Protein AF-A0A949MFS4-F1 (afdb_monomer_lite)

Sequence (283 aa):
NGLVYLVLAAVLIYNYSYWTVQMASSNREAAAIRLLNRAGRDLDATGMSSVARAVDPMPARYYKLADLAGLLYQNHDLKERLADYPAFLGLAERSDFKQLGKDEAFQEAWQGHAPLGELLNSPGAKAILDTPSVAGMVLAMVETNLDDLQTYLKTGKSPKYDSEPILGRWHVNVPASLAVETQSQTNMPLPAFQGLEALWERAYGNTRLVADARGEVFLDNMANIRTAPKRMPTVQMENESGQWTGDGLDYQFTFGGNKTAAGKTDGLRLRFIMAGKTLIFDR

Radius of gyration: 23.84 Å; chains: 1; bounding box: 62×36×80 Å

Secondary structure (DSSP, 8-state):
--HHHHHHHHHHHHHHHHHHHTTS-SS-HHHHHHHHHHHHHHHHHTTTHHHHTTT----THHHHHHHHHHHHHH-TTHHHHHHH-GGGTTGGGSHHHHHHTT-HHHHHHHHTT--HHHHTTSHHHHHHHT-HHHHHHHHHHHHTTHHHHHHHHHHS--TTTTT-TT-EEEEE-HHHHHHHHHTT-TT--HHHHHHHHHHHHHHHTT-EEEE-TTSEEEEEEEEEEE--TTSPPEEEEEEEEEEEEEETTEEEEEEGGGEEEEEEE-SSEEEEEETTEEEEEE-

pLDDT: mean 76.06, std 19.89, range [31.42, 98.06]

Structure (mmCIF, N/CA/C/O backbone):
data_AF-A0A949MFS4-F1
#
_entry.id   AF-A0A949MFS4-F1
#
loop_
_atom_site.group_PDB
_atom_site.id
_atom_site.type_symbol
_atom_site.label_atom_id
_atom_site.label_alt_id
_atom_site.label_comp_id
_atom_site.label_asym_id
_atom_site.label_entity_id
_atom_site.label_seq_id
_atom_site.pdbx_PDB_ins_code
_atom_site.Cartn_x
_atom_site.Cartn_y
_atom_site.Cartn_z
_atom_site.occupancy
_atom_site.B_iso_or_equiv
_atom_site.auth_seq_id
_atom_site.auth_comp_id
_atom_site.auth_asym_id
_atom_site.auth_atom_id
_atom_site.pdbx_PDB_model_num
ATOM 1 N N . ASN A 1 1 ? 1.465 8.914 -2.029 1.00 46.47 1 ASN A N 1
ATOM 2 C CA . ASN A 1 1 ? 2.918 8.600 -2.045 1.00 46.47 1 ASN A CA 1
ATOM 3 C C . ASN A 1 1 ? 3.349 7.960 -3.371 1.00 46.47 1 ASN A C 1
ATOM 5 O O . ASN A 1 1 ? 3.755 6.807 -3.382 1.00 46.47 1 ASN A O 1
ATOM 9 N N . GLY A 1 2 ? 3.295 8.688 -4.494 1.00 39.66 2 GLY A N 1
ATOM 10 C CA . GLY A 1 2 ? 3.583 8.129 -5.832 1.00 39.66 2 GLY A CA 1
ATOM 11 C C . GLY A 1 2 ? 5.068 8.054 -6.234 1.00 39.66 2 GLY A C 1
ATOM 12 O O . GLY A 1 2 ? 5.365 7.855 -7.407 1.00 39.66 2 GLY A O 1
ATOM 13 N N . LEU A 1 3 ? 6.003 8.268 -5.301 1.00 44.53 3 LEU A N 1
ATOM 14 C CA . LEU A 1 3 ? 7.397 8.614 -5.627 1.00 44.53 3 LEU A CA 1
ATOM 15 C C . LEU A 1 3 ? 8.351 7.428 -5.759 1.00 44.53 3 LEU A C 1
ATOM 17 O O . LEU A 1 3 ? 9.183 7.374 -6.662 1.00 44.53 3 LEU A O 1
ATOM 21 N N . VAL A 1 4 ? 8.161 6.457 -4.867 1.00 47.47 4 VAL A N 1
ATOM 22 C CA . VAL A 1 4 ? 8.817 5.141 -4.830 1.00 47.47 4 VAL A CA 1
ATOM 23 C C . VAL A 1 4 ? 8.884 4.521 -6.225 1.00 47.47 4 VAL A C 1
ATOM 25 O O . VAL A 1 4 ? 9.896 3.978 -6.648 1.00 47.47 4 VAL A O 1
ATOM 28 N N . TYR A 1 5 ? 7.797 4.676 -6.963 1.00 48.47 5 TYR A N 1
ATOM 29 C CA . TYR A 1 5 ? 7.505 3.996 -8.209 1.00 48.47 5 TYR A CA 1
ATOM 30 C C . TYR A 1 5 ? 8.175 4.616 -9.433 1.00 48.47 5 TYR A C 1
ATOM 32 O O . TYR A 1 5 ? 8.615 3.890 -10.324 1.00 48.47 5 TYR A O 1
ATOM 40 N N . LEU A 1 6 ? 8.314 5.944 -9.439 1.00 48.41 6 LEU A N 1
ATOM 41 C CA . LEU A 1 6 ? 9.014 6.681 -10.490 1.00 48.41 6 LEU A CA 1
ATOM 42 C C . LEU A 1 6 ? 10.519 6.378 -10.419 1.00 48.41 6 LEU A C 1
ATOM 44 O O . LEU A 1 6 ? 11.126 6.050 -11.438 1.00 48.41 6 LEU A O 1
ATOM 48 N N . VAL A 1 7 ? 11.097 6.388 -9.206 1.00 48.53 7 VAL A N 1
ATOM 49 C CA . VAL A 1 7 ? 12.483 5.944 -8.980 1.00 48.53 7 VAL A CA 1
ATOM 50 C C . VAL A 1 7 ? 12.640 4.495 -9.404 1.00 48.53 7 VAL A C 1
ATOM 52 O O . VAL A 1 7 ? 13.471 4.216 -10.255 1.00 48.53 7 VAL A O 1
ATOM 55 N N . LEU A 1 8 ? 11.843 3.568 -8.873 1.00 48.94 8 LEU A N 1
ATOM 56 C CA . LEU A 1 8 ? 12.072 2.144 -9.112 1.00 48.94 8 LEU A CA 1
ATOM 57 C C . LEU A 1 8 ? 11.964 1.724 -10.582 1.00 48.94 8 LEU A C 1
ATOM 59 O O . LEU A 1 8 ? 12.786 0.929 -11.034 1.00 48.94 8 LEU A O 1
ATOM 63 N N . ALA A 1 9 ? 11.040 2.294 -11.356 1.00 49.09 9 ALA A N 1
ATOM 64 C CA . ALA A 1 9 ? 11.012 2.062 -12.798 1.00 49.09 9 ALA A CA 1
ATOM 65 C C . ALA A 1 9 ? 12.258 2.645 -13.495 1.00 49.09 9 ALA A C 1
ATOM 67 O O . ALA A 1 9 ? 12.951 1.936 -14.226 1.00 49.09 9 ALA A O 1
ATOM 68 N N . ALA A 1 10 ? 12.590 3.914 -13.235 1.00 49.66 10 ALA A N 1
ATOM 69 C CA . ALA A 1 10 ? 13.733 4.576 -13.864 1.00 49.66 10 ALA A CA 1
ATOM 70 C C . ALA A 1 10 ? 15.074 3.905 -13.506 1.00 49.66 10 ALA A C 1
ATOM 72 O O . ALA A 1 10 ? 15.918 3.714 -14.377 1.00 49.66 10 ALA A O 1
ATOM 73 N N . VAL A 1 11 ? 15.252 3.496 -12.247 1.00 49.34 11 VAL A N 1
ATOM 74 C CA . VAL A 1 11 ? 16.458 2.858 -11.694 1.00 49.34 11 VAL A CA 1
ATOM 75 C C . VAL A 1 11 ? 16.789 1.558 -12.410 1.00 49.34 11 VAL A C 1
ATOM 77 O O . VAL A 1 11 ? 17.947 1.320 -12.761 1.00 49.34 11 VAL A O 1
ATOM 80 N N . LEU A 1 12 ? 15.780 0.720 -12.637 1.00 45.91 12 LEU A N 1
ATOM 81 C CA . LEU A 1 12 ? 15.974 -0.591 -13.244 1.00 45.91 12 LEU A CA 1
ATOM 82 C C . LEU A 1 12 ? 16.305 -0.477 -14.729 1.00 45.91 12 LEU A C 1
ATOM 84 O O . LEU A 1 12 ? 17.288 -1.062 -15.182 1.00 45.91 12 LEU A O 1
ATOM 88 N N . ILE A 1 13 ? 15.551 0.330 -15.477 1.00 48.72 13 ILE A N 1
ATOM 89 C CA . ILE A 1 13 ? 15.828 0.534 -16.902 1.00 48.72 13 ILE A CA 1
ATOM 90 C C . ILE A 1 13 ? 17.144 1.296 -17.124 1.00 48.72 13 ILE A C 1
ATOM 92 O O . ILE A 1 13 ? 17.892 0.961 -18.047 1.00 48.72 13 ILE A O 1
ATOM 96 N N . TYR A 1 14 ? 17.507 2.247 -16.259 1.00 46.19 14 TYR A N 1
ATOM 97 C CA . TYR A 1 14 ? 18.791 2.942 -16.368 1.00 46.19 14 TYR A CA 1
ATOM 98 C C . TYR A 1 14 ? 19.977 2.006 -16.102 1.00 46.19 14 TYR A C 1
ATOM 100 O O . TYR A 1 14 ? 20.881 1.943 -16.926 1.00 46.19 14 TYR A O 1
ATOM 108 N N . ASN A 1 15 ? 19.967 1.193 -15.038 1.00 40.78 15 ASN A N 1
ATOM 109 C CA . ASN A 1 15 ? 21.087 0.274 -14.778 1.00 40.78 15 ASN A CA 1
ATOM 110 C C . ASN A 1 15 ? 21.199 -0.861 -15.803 1.00 40.78 15 ASN A C 1
ATOM 112 O O . ASN A 1 15 ? 22.311 -1.245 -16.165 1.00 40.78 15 ASN A O 1
ATOM 116 N N . TYR A 1 16 ? 20.080 -1.379 -16.318 1.00 46.59 16 TYR A N 1
ATOM 117 C CA . TYR A 1 16 ? 20.132 -2.432 -17.337 1.00 46.59 16 TYR A CA 1
ATOM 118 C C . TYR A 1 16 ? 20.470 -1.902 -18.734 1.00 46.59 16 TYR A C 1
ATOM 120 O O . TYR A 1 16 ? 21.182 -2.579 -19.477 1.00 46.59 16 TYR A O 1
ATOM 128 N N . SER A 1 17 ? 20.099 -0.660 -19.070 1.00 41.94 17 SER A N 1
ATOM 129 C CA . SER A 1 17 ? 20.700 0.021 -20.226 1.00 41.94 17 SER A CA 1
ATOM 130 C C . SER A 1 17 ? 22.189 0.316 -19.995 1.00 41.94 17 SER A C 1
ATOM 132 O O . SER A 1 17 ? 22.989 0.094 -20.902 1.00 41.94 17 SER A O 1
ATOM 134 N N . TYR A 1 18 ? 22.609 0.669 -18.775 1.00 37.72 18 TYR A N 1
ATOM 135 C CA . TYR A 1 18 ? 24.025 0.847 -18.437 1.00 37.72 18 TYR A CA 1
ATOM 136 C C . TYR A 1 18 ? 24.838 -0.452 -18.585 1.00 37.72 18 TYR A C 1
ATOM 138 O O . TYR A 1 18 ? 25.966 -0.407 -19.065 1.00 37.72 18 TYR A O 1
ATOM 146 N N . TRP A 1 19 ? 24.260 -1.626 -18.305 1.00 38.31 19 TRP A N 1
ATOM 147 C CA . TRP A 1 19 ? 24.878 -2.922 -18.633 1.00 38.31 19 TRP A CA 1
ATOM 148 C C . TRP A 1 19 ? 25.069 -3.132 -20.142 1.00 38.31 19 TRP A C 1
ATOM 150 O O . TRP A 1 19 ? 26.104 -3.651 -20.554 1.00 38.31 19 TRP A O 1
ATOM 160 N N . THR A 1 20 ? 24.146 -2.661 -20.991 1.00 41.22 20 THR A N 1
ATOM 161 C CA . THR A 1 20 ? 24.383 -2.640 -22.450 1.00 41.22 20 THR A CA 1
ATOM 162 C C . THR A 1 20 ? 25.439 -1.599 -22.861 1.00 41.22 20 THR A C 1
ATOM 164 O O . THR A 1 20 ? 26.165 -1.808 -23.830 1.00 41.22 20 THR A O 1
ATOM 167 N N . VAL A 1 21 ? 25.618 -0.528 -22.076 1.00 38.78 21 VAL A N 1
ATOM 168 C CA . VAL A 1 21 ? 26.675 0.489 -22.254 1.00 38.78 21 VAL A CA 1
ATOM 169 C C . VAL A 1 21 ? 28.039 0.044 -21.696 1.00 38.78 21 VAL A C 1
ATOM 171 O O . VAL A 1 21 ? 29.064 0.566 -22.128 1.00 38.78 21 VAL A O 1
ATOM 174 N N . GLN A 1 22 ? 28.123 -0.997 -20.858 1.00 33.34 22 GLN A N 1
ATOM 175 C CA . GLN A 1 22 ? 29.416 -1.608 -20.496 1.00 33.34 22 GLN A CA 1
ATOM 176 C C . GLN A 1 22 ? 30.097 -2.326 -21.681 1.00 33.34 22 GLN A C 1
ATOM 178 O O . GLN A 1 22 ? 31.301 -2.570 -21.628 1.00 33.34 22 GLN A O 1
ATOM 183 N N . MET A 1 23 ? 29.384 -2.569 -22.791 1.00 36.16 23 MET A N 1
ATOM 184 C CA . MET A 1 23 ? 29.979 -2.930 -24.091 1.00 36.16 23 MET A CA 1
ATOM 185 C C . MET A 1 23 ? 30.322 -1.714 -24.983 1.00 36.16 23 MET A C 1
ATOM 187 O O . MET A 1 23 ? 30.856 -1.889 -26.076 1.00 36.16 23 MET A O 1
ATOM 191 N N . ALA A 1 24 ? 30.034 -0.484 -24.544 1.00 36.88 24 ALA A N 1
ATOM 192 C CA . ALA A 1 24 ? 30.141 0.751 -25.327 1.00 36.88 24 ALA A CA 1
ATOM 193 C C . ALA A 1 24 ? 30.821 1.887 -24.532 1.00 36.88 24 ALA A C 1
ATOM 195 O O . ALA A 1 24 ? 30.244 2.947 -24.286 1.00 36.88 24 ALA A O 1
ATOM 196 N N . SER A 1 25 ? 32.074 1.670 -24.129 1.00 31.42 25 SER A N 1
ATOM 197 C CA . SER A 1 25 ? 32.834 2.627 -23.321 1.00 31.42 25 SER A CA 1
ATOM 198 C C . SER A 1 25 ? 33.090 3.983 -24.018 1.00 31.42 25 SER A C 1
ATOM 200 O O . SER A 1 25 ? 33.562 4.054 -25.152 1.00 31.42 25 SER A O 1
ATOM 202 N N . SER A 1 26 ? 32.882 5.065 -23.251 1.00 41.12 26 SER A N 1
ATOM 203 C CA . SER A 1 26 ? 33.249 6.483 -23.485 1.00 41.12 26 SER A CA 1
ATOM 204 C C . SER A 1 26 ? 32.337 7.397 -24.342 1.00 41.12 26 SER A C 1
ATOM 206 O O . SER A 1 26 ? 32.011 7.122 -25.494 1.00 41.12 26 SER A O 1
ATOM 208 N N . ASN A 1 27 ? 32.010 8.562 -23.753 1.00 43.25 27 ASN A N 1
ATOM 209 C CA . ASN A 1 27 ? 31.678 9.895 -24.309 1.00 43.25 27 ASN A CA 1
ATOM 210 C C . ASN A 1 27 ? 30.746 10.069 -25.535 1.00 43.25 27 ASN A C 1
ATOM 212 O O . ASN A 1 27 ? 30.560 11.199 -25.988 1.00 43.25 27 ASN A O 1
ATOM 216 N N . ARG A 1 28 ? 30.115 9.027 -26.083 1.00 39.44 28 ARG A N 1
ATOM 217 C CA . ARG A 1 28 ? 29.225 9.136 -27.263 1.00 39.44 28 ARG A CA 1
ATOM 218 C C . ARG A 1 28 ? 27.741 9.358 -26.949 1.00 39.44 28 ARG A C 1
ATOM 220 O O . ARG A 1 28 ? 26.949 9.496 -27.879 1.00 39.44 28 ARG A O 1
ATOM 227 N N . GLU A 1 29 ? 27.356 9.417 -25.678 1.00 43.12 29 GLU A N 1
ATOM 228 C CA . GLU A 1 29 ? 25.970 9.256 -25.202 1.00 43.12 29 GLU A CA 1
ATOM 229 C C . GLU A 1 29 ? 24.956 10.199 -25.875 1.00 43.12 29 GLU A C 1
ATOM 231 O O . GLU A 1 29 ? 23.981 9.735 -26.469 1.00 43.12 29 GLU A O 1
ATOM 236 N N . ALA A 1 30 ? 25.213 11.513 -25.893 1.00 40.34 30 ALA A N 1
ATOM 237 C CA . ALA A 1 30 ? 24.294 12.493 -26.486 1.00 40.34 30 ALA A CA 1
ATOM 238 C C . ALA A 1 30 ? 24.097 12.335 -28.010 1.00 40.34 30 ALA A C 1
ATOM 240 O O . ALA A 1 30 ? 23.073 12.764 -28.545 1.00 40.34 30 ALA A O 1
ATOM 241 N N . ALA A 1 31 ? 25.056 11.725 -28.715 1.00 38.09 31 ALA A N 1
ATOM 242 C CA . ALA A 1 31 ? 24.950 11.425 -30.141 1.00 38.09 31 ALA A CA 1
ATOM 243 C C . ALA A 1 31 ? 24.322 10.044 -30.379 1.00 38.09 31 ALA A C 1
ATOM 245 O O . ALA A 1 31 ? 23.396 9.927 -31.178 1.00 38.09 31 ALA A O 1
ATOM 246 N N . ALA A 1 32 ? 24.772 9.018 -29.651 1.00 38.38 32 ALA A N 1
ATOM 247 C CA . ALA A 1 32 ? 24.298 7.642 -29.780 1.00 38.38 32 ALA A CA 1
ATOM 248 C C . ALA A 1 32 ? 22.807 7.507 -29.435 1.00 38.38 32 ALA A C 1
ATOM 250 O O . ALA A 1 32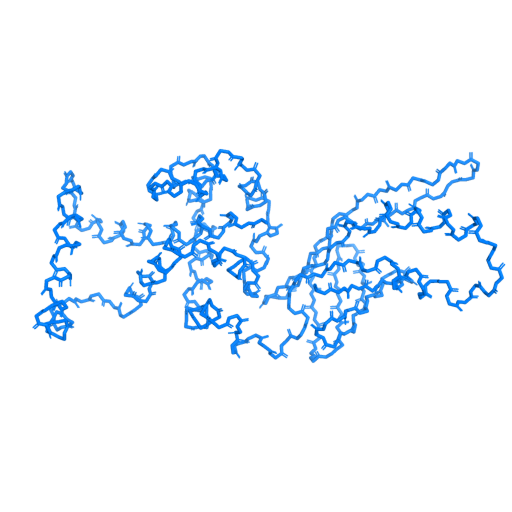 ? 22.062 6.912 -30.208 1.00 38.38 32 ALA A O 1
ATOM 251 N N . ILE A 1 33 ? 22.340 8.135 -28.350 1.00 42.06 33 ILE A N 1
ATOM 252 C CA . ILE A 1 33 ? 20.922 8.104 -27.950 1.00 42.06 33 ILE A CA 1
ATOM 253 C C . ILE A 1 33 ? 20.047 8.824 -28.989 1.00 42.06 33 ILE A C 1
ATOM 255 O O . ILE A 1 33 ? 18.966 8.350 -29.330 1.00 42.06 33 ILE A O 1
ATOM 259 N N . ARG A 1 34 ? 20.521 9.938 -29.567 1.00 40.66 34 ARG A N 1
ATOM 260 C CA . ARG A 1 34 ? 19.816 10.629 -30.665 1.00 40.66 34 ARG A CA 1
ATOM 261 C C . ARG A 1 34 ? 19.816 9.821 -31.965 1.00 40.66 34 ARG A C 1
ATOM 263 O O . ARG A 1 34 ? 18.858 9.935 -32.726 1.00 40.66 34 ARG A O 1
ATOM 270 N N . LEU A 1 35 ? 20.854 9.017 -32.209 1.00 38.06 35 LEU A N 1
ATOM 271 C CA . LEU A 1 35 ? 20.938 8.125 -33.362 1.00 38.06 35 LEU A CA 1
ATOM 272 C C . LEU A 1 35 ? 19.987 6.930 -33.205 1.00 38.06 35 LEU A C 1
ATOM 274 O O . LEU A 1 35 ? 19.196 6.698 -34.112 1.00 38.06 35 LEU A O 1
ATOM 278 N N . LEU A 1 36 ? 19.970 6.252 -32.047 1.00 40.62 36 LEU A N 1
ATOM 279 C CA . LEU A 1 36 ? 18.998 5.193 -31.726 1.00 40.62 36 LEU A CA 1
ATOM 280 C C . LEU A 1 36 ? 17.558 5.710 -31.829 1.00 40.62 36 LEU A C 1
ATOM 282 O O . LEU A 1 36 ? 16.747 5.151 -32.563 1.00 40.62 36 LEU A O 1
ATOM 286 N N . ASN A 1 37 ? 17.257 6.837 -31.176 1.00 39.88 37 ASN A N 1
ATOM 287 C CA . ASN A 1 37 ? 15.916 7.429 -31.173 1.00 39.88 37 ASN A CA 1
ATOM 288 C C . ASN A 1 37 ? 15.496 8.015 -32.534 1.00 39.88 37 ASN A C 1
ATOM 290 O O . ASN A 1 37 ? 14.365 8.490 -32.662 1.00 39.88 37 ASN A O 1
ATOM 294 N N . ARG A 1 38 ? 16.376 8.031 -33.542 1.00 39.56 38 ARG A N 1
ATOM 295 C CA . ARG A 1 38 ? 16.036 8.333 -34.939 1.00 39.56 38 ARG A CA 1
ATOM 296 C C . ARG A 1 38 ? 15.912 7.034 -35.741 1.00 39.56 38 ARG A C 1
ATOM 298 O O . ARG A 1 38 ? 14.830 6.761 -36.242 1.00 39.56 38 ARG A O 1
ATOM 305 N N . ALA A 1 39 ? 16.934 6.178 -35.707 1.00 36.50 39 ALA A N 1
ATOM 306 C CA . ALA A 1 39 ? 16.953 4.876 -36.372 1.00 36.50 39 ALA A CA 1
ATOM 307 C C . ALA A 1 39 ? 15.758 3.977 -36.008 1.00 36.50 39 ALA A C 1
ATOM 309 O O . ALA A 1 39 ? 15.205 3.340 -36.893 1.00 36.50 39 ALA A O 1
ATOM 310 N N . GLY A 1 40 ? 15.311 3.956 -34.746 1.00 34.78 40 GLY A N 1
ATOM 311 C CA . GLY A 1 40 ? 14.121 3.198 -34.337 1.00 34.78 40 GLY A CA 1
ATOM 312 C C . GLY A 1 40 ? 12.824 3.706 -34.981 1.00 34.78 40 GLY A C 1
ATOM 313 O O . GLY A 1 40 ? 12.011 2.909 -35.440 1.00 34.78 40 GLY A O 1
ATOM 314 N N . ARG A 1 41 ? 12.659 5.032 -35.104 1.00 40.16 41 ARG A N 1
ATOM 315 C CA . ARG A 1 41 ? 11.506 5.633 -35.800 1.00 40.16 41 ARG A CA 1
ATOM 316 C C . ARG A 1 41 ? 11.573 5.415 -37.310 1.00 40.16 41 ARG A C 1
ATOM 318 O O . ARG A 1 41 ? 10.547 5.140 -37.921 1.00 40.16 41 ARG A O 1
ATOM 325 N N . ASP A 1 42 ? 12.768 5.480 -37.888 1.00 35.47 42 ASP A N 1
ATOM 326 C CA . ASP A 1 42 ? 12.986 5.226 -39.313 1.00 35.47 42 ASP A CA 1
ATOM 327 C C . ASP A 1 42 ? 12.807 3.723 -39.658 1.00 35.47 42 ASP A C 1
ATOM 329 O O . ASP A 1 42 ? 12.345 3.389 -40.749 1.00 35.47 42 ASP A O 1
ATOM 333 N N . LEU A 1 43 ? 13.090 2.806 -38.719 1.00 33.69 43 LEU A N 1
ATOM 334 C CA . LEU A 1 43 ? 12.862 1.355 -38.844 1.00 33.69 43 LEU A CA 1
ATOM 335 C C . LEU A 1 43 ? 11.378 0.965 -38.808 1.00 33.69 43 LEU A C 1
ATOM 337 O O . LEU A 1 43 ? 10.951 0.139 -39.617 1.00 33.69 43 LEU A O 1
ATOM 341 N N . ASP A 1 44 ? 10.583 1.559 -37.913 1.00 37.00 44 ASP A N 1
ATOM 342 C CA . ASP A 1 44 ? 9.130 1.333 -37.905 1.00 37.00 44 ASP A CA 1
ATOM 343 C C . ASP A 1 44 ? 8.452 2.000 -39.111 1.00 37.00 44 ASP A C 1
ATOM 345 O O . ASP A 1 44 ? 7.596 1.385 -39.747 1.00 37.00 44 ASP A O 1
ATOM 349 N N . ALA A 1 45 ? 8.895 3.197 -39.516 1.00 39.31 45 ALA A N 1
ATOM 350 C CA . ALA A 1 45 ? 8.401 3.870 -40.722 1.00 39.31 45 ALA A CA 1
ATOM 351 C C . ALA A 1 45 ? 8.706 3.113 -42.034 1.00 39.31 45 ALA A C 1
ATOM 353 O O . ALA A 1 45 ? 8.069 3.377 -43.054 1.00 39.31 45 ALA A O 1
ATOM 354 N N . THR A 1 46 ? 9.658 2.172 -42.023 1.00 40.09 46 THR A N 1
ATOM 355 C CA . THR A 1 46 ? 10.033 1.336 -43.180 1.00 40.09 46 THR A CA 1
ATOM 356 C C . THR A 1 46 ? 9.572 -0.123 -43.072 1.00 40.09 46 THR A C 1
ATOM 358 O O . THR A 1 46 ? 9.825 -0.910 -43.983 1.00 40.09 46 THR A O 1
ATOM 361 N N . GLY A 1 47 ? 8.894 -0.515 -41.985 1.00 39.69 47 GLY A N 1
ATOM 362 C CA . GLY A 1 47 ? 8.429 -1.893 -41.760 1.00 39.69 47 GLY A CA 1
ATOM 363 C C . GLY A 1 47 ? 9.545 -2.922 -41.509 1.00 39.69 47 GLY A C 1
ATOM 364 O O . GLY A 1 47 ? 9.285 -4.126 -41.459 1.00 39.69 47 GLY A O 1
ATOM 365 N N . MET A 1 48 ? 10.791 -2.471 -41.332 1.00 34.16 48 MET A N 1
ATOM 366 C CA . MET A 1 48 ? 11.969 -3.329 -41.156 1.00 34.16 48 MET A CA 1
ATOM 367 C C . MET A 1 48 ? 12.192 -3.800 -39.708 1.00 34.16 48 MET A C 1
ATOM 369 O O . MET A 1 48 ? 13.139 -4.543 -39.449 1.00 34.16 48 MET A O 1
ATOM 373 N N . SER A 1 49 ? 11.315 -3.461 -38.757 1.00 38.69 49 SER A N 1
ATOM 374 C CA . SER A 1 49 ? 11.420 -3.913 -37.357 1.00 38.69 49 SER A CA 1
ATOM 375 C C . SER A 1 49 ? 11.306 -5.441 -37.173 1.00 38.69 49 SER A C 1
ATOM 377 O O . SER A 1 49 ? 11.780 -5.983 -36.173 1.00 38.69 49 SER A O 1
ATOM 379 N N . SER A 1 50 ? 10.789 -6.170 -38.169 1.00 40.53 50 SER A N 1
ATOM 380 C CA . SER A 1 50 ? 10.880 -7.640 -38.250 1.00 40.53 50 SER A CA 1
ATOM 381 C C . SER A 1 50 ? 12.292 -8.148 -38.592 1.00 40.53 50 SER A C 1
ATOM 383 O O . SER A 1 50 ? 12.722 -9.167 -38.055 1.00 40.53 50 SER A O 1
ATOM 385 N N . VAL A 1 51 ? 13.033 -7.419 -39.432 1.00 35.12 51 VAL A N 1
ATOM 386 C CA . VAL A 1 51 ? 14.409 -7.734 -39.855 1.00 35.12 51 VAL A CA 1
ATOM 387 C C . VAL A 1 51 ? 15.416 -7.322 -38.780 1.00 35.12 51 VAL A C 1
ATOM 389 O O . VAL A 1 51 ? 16.373 -8.051 -38.531 1.00 35.12 51 VAL A O 1
ATOM 392 N N . ALA A 1 52 ? 15.173 -6.215 -38.070 1.00 36.28 52 ALA A N 1
ATOM 393 C CA . ALA A 1 52 ? 15.991 -5.807 -36.924 1.00 36.28 52 ALA A CA 1
ATOM 394 C C . ALA A 1 52 ? 16.056 -6.907 -35.843 1.00 36.28 52 ALA A C 1
ATOM 396 O O . ALA A 1 52 ? 17.139 -7.239 -35.365 1.00 36.28 52 ALA A O 1
ATOM 397 N N . ARG A 1 53 ? 14.925 -7.569 -35.547 1.00 38.41 53 ARG A N 1
ATOM 398 C CA . ARG A 1 53 ? 14.851 -8.728 -34.632 1.00 38.41 53 ARG A CA 1
ATOM 399 C C . ARG A 1 53 ? 15.610 -9.980 -35.097 1.00 38.41 53 ARG A C 1
ATOM 401 O O . ARG A 1 53 ? 15.757 -10.904 -34.306 1.00 38.41 53 ARG A O 1
ATOM 408 N N . ALA A 1 54 ? 16.076 -10.033 -36.345 1.00 40.50 54 ALA A N 1
ATOM 409 C CA . ALA A 1 54 ? 16.931 -11.111 -36.850 1.00 40.50 54 ALA A CA 1
ATOM 410 C C . ALA A 1 54 ? 18.438 -10.794 -36.736 1.00 40.50 54 ALA A C 1
ATOM 412 O O . ALA A 1 54 ? 19.262 -11.658 -37.030 1.00 40.50 54 ALA A O 1
ATOM 413 N N . VAL A 1 55 ? 18.798 -9.569 -36.330 1.00 38.53 55 VAL A N 1
ATOM 414 C CA . VAL A 1 55 ? 20.187 -9.082 -36.233 1.00 38.53 55 VAL A CA 1
ATOM 415 C C . VAL A 1 55 ? 20.535 -8.620 -34.812 1.00 38.53 55 VAL A C 1
ATOM 417 O O . VAL A 1 55 ? 21.687 -8.736 -34.403 1.00 38.53 55 VAL A O 1
ATOM 420 N N . ASP A 1 56 ? 19.555 -8.138 -34.043 1.00 40.62 56 ASP A N 1
ATOM 421 C CA . ASP A 1 56 ? 19.723 -7.741 -32.644 1.00 40.62 56 ASP A CA 1
ATOM 422 C C . ASP A 1 56 ? 19.519 -8.937 -31.679 1.00 40.62 56 ASP A C 1
ATOM 424 O O . ASP A 1 56 ? 18.400 -9.451 -31.577 1.00 40.62 56 ASP A O 1
ATOM 428 N N . PRO A 1 57 ? 20.556 -9.390 -30.940 1.00 49.44 57 PRO A N 1
ATOM 429 C CA . PRO A 1 57 ? 20.457 -10.509 -30.003 1.00 49.44 57 PRO A CA 1
ATOM 430 C C . PRO A 1 57 ? 19.807 -10.153 -28.649 1.00 49.44 57 PRO A C 1
ATOM 432 O O . PRO A 1 57 ? 19.799 -11.000 -27.751 1.00 49.44 57 PRO A O 1
ATOM 435 N N . MET A 1 58 ? 19.279 -8.935 -28.458 1.00 50.31 58 MET A N 1
ATOM 436 C CA . MET A 1 58 ? 18.589 -8.532 -27.221 1.00 50.31 58 MET A CA 1
ATOM 437 C C . MET A 1 58 ? 17.401 -9.465 -26.892 1.00 50.31 58 MET A C 1
ATOM 439 O O . MET A 1 58 ? 16.419 -9.510 -27.641 1.00 50.31 58 MET A O 1
ATOM 443 N N . PRO A 1 59 ? 17.422 -10.199 -25.756 1.00 62.16 59 PRO A N 1
ATOM 444 C CA . PRO A 1 59 ? 16.343 -11.120 -25.402 1.00 62.16 59 PRO A CA 1
ATOM 445 C C . PRO A 1 59 ? 15.017 -10.389 -25.173 1.00 62.16 59 PRO A C 1
ATOM 447 O O . PRO A 1 59 ? 15.005 -9.309 -24.590 1.00 62.16 59 PRO A O 1
ATOM 450 N N . ALA A 1 60 ? 13.885 -11.009 -25.526 1.00 68.31 60 ALA A N 1
ATOM 451 C CA . ALA A 1 60 ? 12.560 -10.366 -25.576 1.00 68.31 60 ALA A CA 1
ATOM 452 C C . ALA A 1 60 ? 12.121 -9.582 -24.313 1.00 68.31 60 ALA A C 1
ATOM 454 O O . ALA A 1 60 ? 11.331 -8.643 -24.420 1.00 68.31 60 ALA A O 1
ATOM 455 N N . ARG A 1 61 ? 12.652 -9.926 -23.129 1.00 63.44 61 ARG A N 1
ATOM 456 C CA . ARG A 1 61 ? 12.463 -9.173 -21.872 1.00 63.44 61 ARG A CA 1
ATOM 457 C C . ARG A 1 61 ? 12.954 -7.718 -21.947 1.00 63.44 61 ARG A C 1
ATOM 459 O O . ARG A 1 61 ? 12.338 -6.852 -21.340 1.00 63.44 61 ARG A O 1
ATOM 466 N N . TYR A 1 62 ? 14.011 -7.446 -22.717 1.00 62.16 62 TYR A N 1
ATOM 467 C CA . TYR A 1 62 ? 14.610 -6.119 -22.884 1.00 62.16 62 TYR A CA 1
ATOM 468 C C . TYR A 1 62 ? 13.597 -5.115 -23.443 1.00 62.16 62 TYR A C 1
ATOM 470 O O . TYR A 1 62 ? 13.341 -4.087 -22.821 1.00 62.16 62 TYR A O 1
ATOM 478 N N . TYR A 1 63 ? 12.943 -5.463 -24.557 1.00 69.12 63 TYR A N 1
ATOM 479 C CA . TYR A 1 63 ? 11.918 -4.617 -25.171 1.00 69.12 63 TYR A CA 1
ATOM 480 C C . TYR A 1 63 ? 10.732 -4.391 -24.223 1.00 69.12 63 TYR A C 1
ATOM 482 O O . TYR A 1 63 ? 10.359 -3.248 -23.995 1.00 69.12 63 TYR A O 1
ATOM 490 N N . LYS A 1 64 ? 10.220 -5.441 -23.557 1.00 70.75 64 LYS A N 1
ATOM 491 C CA . LYS A 1 64 ? 9.121 -5.301 -22.578 1.00 70.75 64 LYS A CA 1
ATOM 492 C C . LYS A 1 64 ? 9.455 -4.361 -21.407 1.00 70.75 64 LYS A C 1
ATOM 494 O O . LYS A 1 64 ? 8.555 -3.696 -20.893 1.00 70.75 64 LYS A O 1
ATOM 499 N N . LEU A 1 65 ? 10.715 -4.312 -20.968 1.00 67.00 65 LEU A N 1
ATOM 500 C CA . LEU A 1 65 ? 11.178 -3.383 -19.929 1.00 67.00 65 LEU A CA 1
ATOM 501 C C . LEU A 1 65 ? 11.335 -1.952 -20.473 1.00 67.00 65 LEU A C 1
ATOM 503 O O . LEU A 1 65 ? 10.937 -1.004 -19.799 1.00 67.00 65 LEU A O 1
ATOM 507 N N . ALA A 1 66 ? 11.842 -1.785 -21.697 1.00 67.69 66 ALA A N 1
ATOM 508 C CA . ALA A 1 66 ? 11.920 -0.482 -22.364 1.00 67.69 66 ALA A CA 1
ATOM 509 C C . ALA A 1 66 ? 10.525 0.120 -22.638 1.00 67.69 66 ALA A C 1
ATOM 511 O O . ALA A 1 66 ? 10.295 1.295 -22.349 1.00 67.69 66 ALA A O 1
ATOM 512 N N . ASP A 1 67 ? 9.573 -0.696 -23.100 1.00 71.25 67 ASP A N 1
ATOM 513 C CA . ASP A 1 67 ? 8.169 -0.315 -23.302 1.00 71.25 67 ASP A CA 1
ATOM 514 C C . ASP A 1 67 ? 7.517 0.130 -21.982 1.00 71.25 67 ASP A C 1
ATOM 516 O O . ASP A 1 67 ? 6.809 1.138 -21.937 1.00 71.25 67 ASP A O 1
ATOM 520 N N . LEU A 1 68 ? 7.792 -0.588 -20.882 1.00 74.25 68 LEU A N 1
ATOM 521 C CA . LEU A 1 68 ? 7.326 -0.229 -19.539 1.00 74.25 68 LEU A CA 1
ATOM 522 C C . LEU A 1 68 ? 7.916 1.113 -19.069 1.00 74.25 68 LEU A C 1
ATOM 524 O O . LEU A 1 68 ? 7.191 1.922 -18.490 1.00 74.25 68 LEU A O 1
ATOM 528 N N . ALA A 1 69 ? 9.194 1.388 -19.349 1.00 71.19 69 ALA A N 1
ATOM 529 C CA . ALA A 1 69 ? 9.813 2.680 -19.042 1.00 71.19 69 ALA A CA 1
ATOM 530 C C . ALA A 1 69 ? 9.166 3.832 -19.817 1.00 71.19 69 ALA A C 1
ATOM 532 O O . ALA A 1 69 ? 8.831 4.861 -19.230 1.00 71.19 69 ALA A O 1
ATOM 533 N N . GLY A 1 70 ? 8.965 3.647 -21.127 1.00 68.44 70 GLY A N 1
ATOM 534 C CA . GLY A 1 70 ? 8.308 4.629 -21.988 1.00 68.44 70 GLY A CA 1
ATOM 535 C C . GLY A 1 70 ? 6.885 4.927 -21.522 1.00 68.44 70 GLY A C 1
ATOM 536 O O . GLY A 1 70 ? 6.528 6.094 -21.359 1.00 68.44 70 GLY A O 1
ATOM 537 N N . LEU A 1 71 ? 6.109 3.880 -21.220 1.00 75.31 71 LEU A N 1
ATOM 538 C CA . LEU A 1 71 ? 4.755 3.986 -20.677 1.00 75.31 71 LEU A CA 1
ATOM 539 C C . LEU A 1 71 ? 4.726 4.824 -19.390 1.00 75.31 71 LEU A C 1
ATOM 541 O O . LEU A 1 71 ? 3.938 5.763 -19.299 1.00 75.31 71 LEU A O 1
ATOM 545 N N . LEU A 1 72 ? 5.590 4.517 -18.418 1.00 72.31 72 LEU A N 1
ATOM 546 C CA . LEU A 1 72 ? 5.581 5.169 -17.105 1.00 72.31 72 LEU A CA 1
ATOM 547 C C . LEU A 1 72 ? 6.135 6.599 -17.121 1.00 72.31 72 LEU A C 1
ATOM 549 O O . LEU A 1 72 ? 5.604 7.449 -16.413 1.00 72.31 72 LEU A O 1
ATOM 553 N N . TYR A 1 73 ? 7.149 6.893 -17.939 1.00 69.38 73 TYR A N 1
ATOM 554 C CA . TYR A 1 73 ? 7.670 8.259 -18.079 1.00 69.38 73 TYR A CA 1
ATOM 555 C C . TYR A 1 73 ? 6.672 9.185 -18.797 1.00 69.38 73 TYR A C 1
ATOM 557 O O . TYR A 1 73 ? 6.500 10.340 -18.411 1.00 69.38 73 TYR A O 1
ATOM 565 N N . GLN A 1 74 ? 5.976 8.678 -19.820 1.00 72.81 74 GLN A N 1
ATOM 566 C CA . GLN A 1 74 ? 5.002 9.467 -20.582 1.00 72.81 74 GLN A CA 1
ATOM 567 C C . GLN A 1 74 ? 3.672 9.666 -19.840 1.00 72.81 74 GLN A C 1
ATOM 569 O O . GLN A 1 74 ? 3.036 10.700 -20.019 1.00 72.81 74 GLN A O 1
ATOM 574 N N . ASN A 1 75 ? 3.248 8.708 -19.006 1.00 74.19 75 ASN A N 1
ATOM 575 C CA . ASN A 1 75 ? 1.914 8.685 -18.394 1.00 74.19 75 ASN A CA 1
ATOM 576 C C . ASN A 1 75 ? 2.018 8.773 -16.865 1.00 74.19 75 ASN A C 1
ATOM 578 O O . ASN A 1 75 ? 1.823 7.797 -16.142 1.00 74.19 75 ASN A O 1
ATOM 582 N N . HIS A 1 76 ? 2.315 9.972 -16.375 1.00 69.38 76 HIS A N 1
ATOM 583 C CA . HIS A 1 76 ? 2.517 10.288 -14.956 1.00 69.38 76 HIS A CA 1
ATOM 584 C C . HIS A 1 76 ? 1.277 9.991 -14.093 1.00 69.38 76 HIS A C 1
ATOM 586 O O . HIS A 1 76 ? 1.426 9.657 -12.922 1.00 69.38 76 HIS A O 1
ATOM 592 N N . ASP A 1 77 ? 0.064 9.994 -14.651 1.00 72.69 77 ASP A N 1
ATOM 593 C CA . ASP A 1 77 ? -1.155 9.591 -13.929 1.00 72.69 77 ASP A CA 1
ATOM 594 C C . ASP A 1 77 ? -1.173 8.100 -13.544 1.00 72.69 77 ASP A C 1
ATOM 596 O O . ASP A 1 77 ? -1.853 7.699 -12.599 1.00 72.69 77 ASP A O 1
ATOM 600 N N . LEU A 1 78 ? -0.343 7.266 -14.186 1.00 77.31 78 LEU A N 1
ATOM 601 C CA . LEU A 1 78 ? -0.135 5.878 -13.765 1.00 77.31 78 LEU A CA 1
ATOM 602 C C . LEU A 1 78 ? 0.605 5.761 -12.420 1.00 77.31 78 LEU A C 1
ATOM 604 O O . LEU A 1 78 ? 0.653 4.659 -11.878 1.00 77.31 78 LEU A O 1
ATOM 608 N N . LYS A 1 79 ? 1.137 6.859 -11.852 1.00 72.06 79 LYS A N 1
ATOM 609 C CA . LYS A 1 79 ? 1.803 6.901 -10.531 1.00 72.06 79 LYS A CA 1
ATOM 610 C C . LYS A 1 79 ? 0.958 6.285 -9.407 1.00 72.06 79 LYS A C 1
ATOM 612 O O . LYS A 1 79 ? 1.518 5.660 -8.515 1.00 72.06 79 LYS A O 1
ATOM 617 N N . GLU A 1 80 ? -0.363 6.478 -9.439 1.00 75.81 80 GLU A N 1
ATOM 618 C CA . GLU A 1 80 ? -1.292 6.024 -8.396 1.00 75.81 80 GLU A CA 1
ATOM 619 C C . GLU A 1 80 ? -1.611 4.544 -8.584 1.00 75.81 80 GLU A C 1
ATOM 621 O O . GLU A 1 80 ? -1.338 3.759 -7.684 1.00 75.81 80 GLU A O 1
ATOM 626 N N . ARG A 1 81 ? -2.005 4.129 -9.800 1.00 83.00 81 ARG A N 1
ATOM 627 C CA . ARG A 1 81 ? -2.136 2.702 -10.151 1.00 83.00 81 ARG A CA 1
ATOM 628 C C . ARG A 1 81 ? -0.874 1.931 -9.767 1.00 83.00 81 ARG A C 1
ATOM 630 O O . ARG A 1 81 ? -0.930 0.994 -8.987 1.00 83.00 81 ARG A O 1
ATOM 637 N N . LEU A 1 82 ? 0.288 2.356 -10.259 1.00 80.69 82 LEU A N 1
ATOM 638 C CA . LEU A 1 82 ? 1.568 1.707 -9.976 1.00 80.69 82 LEU A CA 1
ATOM 639 C C . LEU A 1 82 ? 1.876 1.634 -8.467 1.00 80.69 82 LEU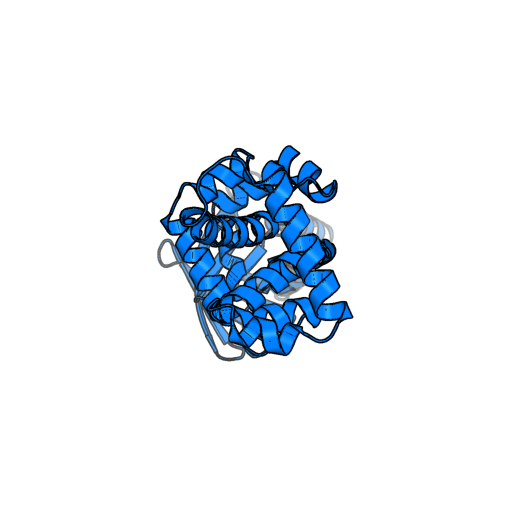 A C 1
ATOM 641 O O . LEU A 1 82 ? 2.486 0.657 -8.031 1.00 80.69 82 LEU A O 1
ATOM 645 N N . ALA A 1 83 ? 1.419 2.616 -7.680 1.00 79.31 83 ALA A N 1
ATOM 646 C CA . ALA A 1 83 ? 1.576 2.633 -6.229 1.00 79.31 83 ALA A CA 1
ATOM 647 C C . ALA A 1 83 ? 0.654 1.670 -5.468 1.00 79.31 83 ALA A C 1
ATOM 649 O O . ALA A 1 83 ? 0.952 1.335 -4.318 1.00 79.31 83 ALA A O 1
ATOM 650 N N . ASP A 1 84 ? -0.410 1.198 -6.111 1.00 86.00 84 ASP A N 1
ATOM 651 C CA . ASP A 1 84 ? -1.388 0.266 -5.553 1.00 86.00 84 ASP A CA 1
ATOM 652 C C . ASP A 1 84 ? -1.308 -1.135 -6.190 1.00 86.00 84 ASP A C 1
ATOM 654 O O . ASP A 1 84 ? -2.097 -2.022 -5.858 1.00 86.00 84 ASP A O 1
ATOM 658 N N . TYR A 1 85 ? -0.314 -1.379 -7.059 1.00 89.12 85 TYR A N 1
ATOM 659 C CA . TYR A 1 85 ? -0.058 -2.705 -7.626 1.00 89.12 85 TYR A CA 1
ATOM 660 C C . TYR A 1 85 ? 0.298 -3.715 -6.514 1.00 89.12 85 TYR A C 1
ATOM 662 O O . TYR A 1 85 ? 1.303 -3.510 -5.822 1.00 89.12 85 TYR A O 1
ATOM 670 N N . PRO A 1 86 ? -0.446 -4.831 -6.345 1.00 90.50 86 PRO A N 1
ATOM 671 C CA . PRO A 1 86 ? -0.362 -5.648 -5.130 1.00 90.50 86 PRO A CA 1
ATOM 672 C C . PRO A 1 86 ? 1.013 -6.217 -4.771 1.00 90.50 86 PRO A C 1
ATOM 674 O O . PRO A 1 86 ? 1.340 -6.322 -3.587 1.00 90.50 86 PRO A O 1
ATOM 677 N N . ALA A 1 87 ? 1.846 -6.546 -5.764 1.00 88.94 87 ALA A N 1
ATOM 678 C CA . ALA A 1 87 ? 3.208 -7.025 -5.514 1.00 88.94 87 ALA A CA 1
ATOM 679 C C . ALA A 1 87 ? 4.122 -5.947 -4.912 1.00 88.94 87 ALA A C 1
ATOM 681 O O . ALA A 1 87 ? 5.069 -6.279 -4.206 1.00 88.94 87 ALA A O 1
ATOM 682 N N . PHE A 1 88 ? 3.854 -4.666 -5.184 1.00 87.25 88 PHE A N 1
ATOM 683 C CA . PHE A 1 88 ? 4.698 -3.559 -4.746 1.00 87.25 88 PHE A CA 1
ATOM 684 C C . PHE A 1 88 ? 4.177 -2.821 -3.509 1.00 87.25 88 PHE A C 1
ATOM 686 O O . PHE A 1 88 ? 4.859 -1.905 -3.046 1.00 87.25 88 PHE A O 1
ATOM 693 N N . LEU A 1 89 ? 2.999 -3.163 -2.975 1.00 88.69 89 LEU A N 1
ATOM 694 C CA . LEU A 1 89 ? 2.399 -2.447 -1.841 1.00 88.69 89 LEU A CA 1
ATOM 695 C C . LEU A 1 89 ? 3.369 -2.351 -0.654 1.00 88.69 89 LEU A C 1
ATOM 697 O O . LEU A 1 89 ? 3.612 -1.250 -0.164 1.00 88.69 89 LEU A O 1
ATOM 701 N N . GLY A 1 90 ? 4.004 -3.465 -0.269 1.00 86.31 90 GLY A N 1
ATOM 702 C CA . GLY A 1 90 ? 4.989 -3.499 0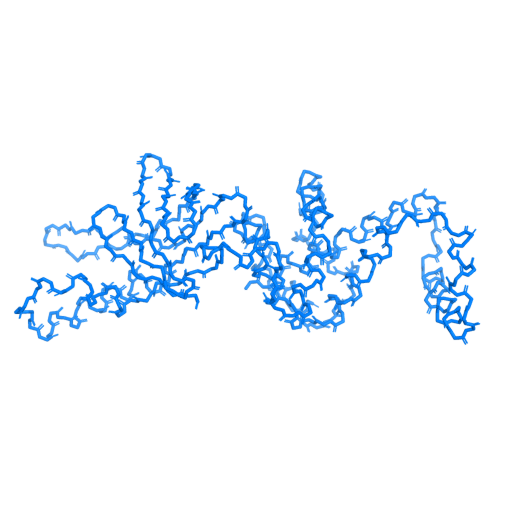.815 1.00 86.31 90 GLY A CA 1
ATOM 703 C C . GLY A 1 90 ? 6.307 -2.771 0.515 1.00 86.31 90 GLY A C 1
ATOM 704 O O . GLY A 1 90 ? 6.991 -2.360 1.450 1.00 86.31 90 GLY A O 1
ATOM 705 N N . LEU A 1 91 ? 6.655 -2.514 -0.757 1.00 83.25 91 LEU A N 1
ATOM 706 C CA . LEU A 1 91 ? 7.828 -1.689 -1.087 1.00 83.25 91 LEU A CA 1
ATOM 707 C C . LEU A 1 91 ? 7.640 -0.251 -0.596 1.00 83.25 91 LEU A C 1
ATOM 709 O O . LEU A 1 91 ? 8.543 0.300 0.027 1.00 83.25 91 LEU A O 1
ATOM 713 N N . ALA A 1 92 ? 6.455 0.330 -0.805 1.00 81.25 92 ALA A N 1
ATOM 714 C CA . ALA A 1 92 ? 6.129 1.675 -0.330 1.00 81.25 92 ALA A CA 1
ATOM 715 C C . ALA A 1 92 ? 6.042 1.798 1.199 1.00 81.25 92 ALA A C 1
ATOM 717 O O . ALA A 1 92 ? 5.984 2.917 1.709 1.00 81.25 92 ALA A O 1
ATOM 718 N N . GLU A 1 93 ? 6.043 0.680 1.931 1.00 86.12 93 GLU A N 1
ATOM 719 C CA . GLU A 1 93 ? 5.947 0.673 3.391 1.00 86.12 93 GLU A CA 1
ATOM 720 C C . GLU A 1 93 ? 7.298 0.586 4.115 1.00 86.12 93 GLU A C 1
ATOM 722 O O . GLU A 1 93 ? 7.362 0.866 5.317 1.00 86.12 93 GLU A O 1
ATOM 727 N N . ARG A 1 94 ? 8.384 0.299 3.382 1.00 83.94 94 ARG A N 1
ATOM 728 C CA . ARG A 1 94 ? 9.770 0.305 3.882 1.00 83.94 94 ARG A CA 1
ATOM 729 C C . ARG A 1 94 ? 10.278 1.721 4.179 1.00 83.94 94 ARG A C 1
ATOM 731 O O . ARG A 1 94 ? 9.821 2.704 3.601 1.00 83.94 94 ARG A O 1
ATOM 738 N N . SER A 1 95 ? 11.273 1.833 5.059 1.00 84.12 95 SER A N 1
ATOM 739 C CA . SER A 1 95 ? 11.807 3.117 5.537 1.00 84.12 95 SER A CA 1
ATOM 740 C C . SER A 1 95 ? 12.613 3.907 4.500 1.00 84.12 95 SER A C 1
ATOM 742 O O . SER A 1 95 ? 12.576 5.134 4.530 1.00 84.12 95 SER A O 1
ATOM 744 N N . ASP A 1 96 ? 13.323 3.246 3.588 1.00 79.75 96 ASP A N 1
ATOM 745 C CA . ASP A 1 96 ? 14.043 3.863 2.465 1.00 79.75 96 ASP A CA 1
ATOM 746 C C . ASP A 1 96 ? 13.067 4.528 1.484 1.00 79.75 96 ASP A C 1
ATOM 748 O O . ASP A 1 96 ? 13.149 5.725 1.202 1.00 79.75 96 ASP A O 1
ATOM 752 N N . PHE A 1 97 ? 12.054 3.778 1.065 1.00 81.44 97 PHE A N 1
ATOM 753 C CA . PHE A 1 97 ? 11.000 4.246 0.173 1.00 81.44 97 PHE A CA 1
ATOM 754 C C . PHE A 1 97 ? 10.063 5.279 0.827 1.00 81.44 97 PHE A C 1
ATOM 756 O O . PHE A 1 97 ? 9.688 6.257 0.175 1.00 81.44 97 PHE A O 1
ATOM 763 N N . LYS A 1 98 ? 9.760 5.154 2.130 1.00 81.38 98 LYS A N 1
ATOM 764 C CA . LYS A 1 98 ? 9.046 6.184 2.917 1.00 81.38 98 LYS A CA 1
ATOM 765 C C . LYS A 1 98 ? 9.858 7.471 3.124 1.00 81.38 98 LYS A C 1
ATOM 767 O O . LYS A 1 98 ? 9.241 8.516 3.325 1.00 81.38 98 LYS A O 1
ATOM 772 N N . GLN A 1 99 ? 11.194 7.422 3.101 1.00 82.88 99 GLN A N 1
ATOM 773 C CA . GLN A 1 99 ? 12.050 8.617 3.158 1.00 82.88 99 GLN A CA 1
ATOM 774 C C . GLN A 1 99 ? 12.090 9.327 1.809 1.00 82.88 99 GLN A C 1
ATOM 776 O O . GLN A 1 99 ? 11.739 10.501 1.753 1.00 82.88 99 GLN A O 1
ATOM 781 N N . LEU A 1 100 ? 12.401 8.601 0.726 1.00 79.00 100 LEU A N 1
ATOM 782 C CA . LEU A 1 100 ? 12.303 9.123 -0.641 1.00 79.00 100 LEU A CA 1
ATOM 783 C C . LEU A 1 100 ? 10.931 9.768 -0.877 1.00 79.00 100 LEU A C 1
ATOM 785 O O . LEU A 1 100 ? 10.859 10.895 -1.340 1.00 79.00 100 LEU A O 1
ATOM 789 N N . GLY A 1 101 ? 9.837 9.106 -0.485 1.00 78.12 101 GLY A N 1
ATOM 790 C CA . GLY A 1 101 ? 8.473 9.624 -0.642 1.00 78.12 101 GLY A CA 1
ATOM 791 C C . GLY A 1 101 ? 8.177 10.985 0.011 1.00 78.12 101 GLY A C 1
ATOM 792 O O . GLY A 1 101 ? 7.135 11.562 -0.300 1.00 78.12 101 GLY A O 1
ATOM 793 N N . LYS A 1 102 ? 9.063 11.488 0.881 1.00 83.12 102 LYS A N 1
ATOM 794 C CA . LYS A 1 102 ? 8.985 12.792 1.564 1.00 83.12 102 LYS A CA 1
ATOM 795 C C . LYS A 1 102 ? 10.005 13.820 1.048 1.00 83.12 102 LYS A C 1
ATOM 797 O O . LYS A 1 102 ? 10.059 14.920 1.583 1.00 83.12 102 LYS A O 1
ATOM 802 N N . ASP A 1 103 ? 10.815 13.471 0.052 1.00 82.25 103 ASP A N 1
ATOM 803 C CA . ASP A 1 103 ? 11.749 14.386 -0.607 1.00 82.25 103 ASP A CA 1
ATOM 804 C C . ASP A 1 103 ? 10.959 15.346 -1.515 1.00 82.25 103 ASP A C 1
ATOM 806 O O . ASP A 1 103 ? 10.549 14.987 -2.620 1.00 82.25 103 ASP A O 1
ATOM 810 N N . GLU A 1 104 ? 10.678 16.551 -1.012 1.00 85.12 104 GLU A N 1
ATOM 811 C CA . GLU A 1 104 ? 9.895 17.577 -1.716 1.00 85.12 104 GLU A CA 1
ATOM 812 C C . GLU A 1 104 ? 10.563 17.998 -3.034 1.00 85.12 104 GLU A C 1
ATOM 814 O O . GLU A 1 104 ? 9.885 18.091 -4.056 1.00 85.12 104 GLU A O 1
ATOM 819 N N . ALA A 1 105 ? 11.893 18.130 -3.060 1.00 84.38 105 ALA A N 1
ATOM 820 C CA . ALA A 1 105 ? 12.633 18.468 -4.275 1.00 84.38 105 ALA A CA 1
ATOM 821 C C . ALA A 1 105 ? 12.520 17.361 -5.339 1.00 84.38 105 ALA A C 1
ATOM 823 O O . ALA A 1 105 ? 12.377 17.648 -6.530 1.00 84.38 105 ALA A O 1
ATOM 824 N N . PHE A 1 106 ? 12.513 16.088 -4.928 1.00 79.62 106 PHE A N 1
ATOM 825 C CA . PHE A 1 106 ? 12.214 14.988 -5.845 1.00 79.62 106 PHE A CA 1
ATOM 826 C C . PHE A 1 106 ? 10.751 15.024 -6.325 1.00 79.62 106 PHE A C 1
ATOM 828 O O . PHE A 1 106 ? 10.492 14.801 -7.509 1.00 79.62 106 PHE A O 1
ATOM 835 N N . GLN A 1 107 ? 9.783 15.301 -5.441 1.00 79.44 107 GLN A N 1
ATOM 836 C CA . GLN A 1 107 ? 8.361 15.432 -5.809 1.00 79.44 107 GLN A CA 1
ATOM 837 C C . GLN A 1 107 ? 8.150 16.518 -6.869 1.00 79.44 107 GLN A C 1
ATOM 839 O O . GLN A 1 107 ? 7.439 16.273 -7.844 1.00 79.44 107 GLN A O 1
ATOM 844 N N . GLU A 1 108 ? 8.785 17.677 -6.708 1.00 83.06 108 GLU A N 1
ATOM 845 C CA . GLU A 1 108 ? 8.732 18.787 -7.662 1.00 83.06 108 GLU A CA 1
ATOM 846 C C . GLU A 1 108 ? 9.398 18.423 -8.995 1.00 83.06 108 GLU A C 1
ATOM 848 O O . GLU A 1 108 ? 8.779 18.586 -10.047 1.00 83.06 108 GLU A O 1
ATOM 853 N N . ALA A 1 109 ? 10.602 17.840 -8.976 1.00 78.50 109 ALA A N 1
ATOM 854 C CA . ALA A 1 109 ? 11.290 17.393 -10.190 1.00 78.50 109 ALA A CA 1
ATOM 855 C C . ALA A 1 109 ? 10.482 16.337 -10.973 1.00 78.50 109 ALA A C 1
ATOM 857 O O . ALA A 1 109 ? 10.421 16.373 -12.204 1.00 78.50 109 ALA A O 1
ATOM 858 N N . TRP A 1 110 ? 9.822 15.408 -10.274 1.00 73.69 110 TRP A N 1
ATOM 859 C CA . TRP A 1 110 ? 8.984 14.372 -10.887 1.00 73.69 110 TRP A CA 1
ATOM 860 C C . TRP A 1 110 ? 7.698 14.944 -11.497 1.00 73.69 110 TRP A C 1
ATOM 862 O O . TRP A 1 110 ? 7.294 14.529 -12.582 1.00 73.69 110 TRP A O 1
ATOM 872 N N . GLN A 1 111 ? 7.077 15.924 -10.835 1.00 77.12 111 GLN A N 1
ATOM 873 C CA . GLN A 1 111 ? 5.889 16.620 -11.342 1.00 77.12 111 GLN A CA 1
ATOM 874 C C . GLN A 1 111 ? 6.212 17.572 -12.504 1.00 77.12 111 GLN A C 1
ATOM 876 O O . GLN A 1 111 ? 5.394 17.720 -13.407 1.00 77.12 111 GLN A O 1
ATOM 881 N N . GLY A 1 112 ? 7.405 18.173 -12.513 1.00 79.19 112 GLY A N 1
ATOM 882 C CA . GLY A 1 112 ? 7.914 19.040 -13.582 1.00 79.19 112 GLY A CA 1
ATOM 883 C C . GLY A 1 112 ? 8.547 18.310 -14.774 1.00 79.19 112 GLY A C 1
ATOM 884 O O . GLY A 1 112 ? 9.255 18.942 -15.557 1.00 79.19 112 GLY A O 1
ATOM 885 N N . HIS A 1 113 ? 8.338 16.992 -14.903 1.00 72.12 113 HIS A N 1
ATOM 886 C CA . HIS A 1 113 ? 8.861 16.142 -15.989 1.00 72.12 113 HIS A CA 1
ATOM 887 C C . HIS A 1 113 ? 10.387 16.196 -16.177 1.00 72.12 113 HIS A C 1
ATOM 889 O O . HIS A 1 113 ? 10.878 16.058 -17.303 1.00 72.12 113 HIS A O 1
ATOM 895 N N . ALA A 1 114 ? 11.145 16.367 -15.086 1.00 71.69 114 ALA A N 1
ATOM 896 C CA . ALA A 1 114 ? 12.602 16.451 -15.135 1.00 71.69 114 ALA A CA 1
ATOM 897 C C . ALA A 1 114 ? 13.234 15.251 -15.881 1.00 71.69 114 ALA A C 1
ATOM 899 O O . ALA A 1 114 ? 12.681 14.142 -15.884 1.00 71.69 114 ALA A O 1
ATOM 900 N N . PRO A 1 115 ? 14.403 15.427 -16.528 1.00 69.00 115 PRO A N 1
ATOM 901 C CA . PRO A 1 115 ? 15.096 14.333 -17.196 1.00 69.00 115 PRO A CA 1
ATOM 902 C C . PRO A 1 115 ? 15.373 13.172 -16.233 1.00 69.00 115 PRO A C 1
ATOM 904 O O . PRO A 1 115 ? 15.832 13.386 -15.113 1.00 69.00 115 PRO A O 1
ATOM 907 N N . LEU A 1 116 ? 15.182 11.925 -16.682 1.00 64.75 116 LEU A N 1
ATOM 908 C CA . LEU A 1 116 ? 15.415 10.737 -15.842 1.00 64.75 116 LEU A CA 1
ATOM 909 C C . LEU A 1 116 ? 16.811 10.725 -15.196 1.00 64.75 116 LEU A C 1
ATOM 911 O O . LEU A 1 116 ? 16.946 10.349 -14.038 1.00 64.75 116 LEU A O 1
ATOM 915 N N . GLY A 1 117 ? 17.838 11.193 -15.913 1.00 63.94 117 GLY A N 1
ATOM 916 C CA . GLY A 1 117 ? 19.198 11.305 -15.380 1.00 63.94 117 GLY A CA 1
ATOM 917 C C . GLY A 1 117 ? 19.348 12.297 -14.219 1.00 63.94 117 GLY A C 1
ATOM 918 O O . GLY A 1 117 ? 20.249 12.122 -13.408 1.00 63.94 117 GLY A O 1
ATOM 919 N N . GLU A 1 118 ? 18.483 13.304 -14.098 1.00 70.38 118 GLU A N 1
ATOM 920 C CA . GLU A 1 118 ? 18.474 14.259 -12.980 1.00 70.38 118 GLU A CA 1
ATOM 921 C C . GLU A 1 118 ? 17.813 13.634 -11.746 1.00 70.38 118 GLU A C 1
ATOM 923 O O . GLU A 1 118 ? 18.424 13.559 -10.679 1.00 70.38 118 GLU A O 1
ATOM 928 N N . LEU A 1 119 ? 16.624 13.054 -11.935 1.00 69.69 119 LEU A N 1
ATOM 929 C CA . LEU A 1 119 ? 15.875 12.311 -10.915 1.00 69.69 119 LEU A CA 1
ATOM 930 C C . LEU A 1 119 ? 16.728 11.189 -10.300 1.00 69.69 119 LEU A C 1
ATOM 932 O O . LEU A 1 119 ? 16.864 11.092 -9.080 1.00 69.69 119 LEU A O 1
ATOM 936 N N . LEU A 1 120 ? 17.384 10.385 -11.138 1.00 69.44 120 LEU A N 1
ATOM 937 C CA . LEU A 1 120 ? 18.289 9.311 -10.713 1.00 69.44 120 LEU A CA 1
ATOM 938 C C . LEU A 1 120 ? 19.566 9.818 -10.026 1.00 69.44 120 LEU A C 1
ATOM 940 O O . LEU A 1 120 ? 20.203 9.064 -9.296 1.00 69.44 120 LEU A O 1
ATOM 944 N N . ASN A 1 121 ? 19.945 11.082 -10.231 1.00 70.94 121 ASN A N 1
ATOM 945 C CA . ASN A 1 121 ? 21.086 11.693 -9.555 1.00 70.94 121 ASN A CA 1
ATOM 946 C C . ASN A 1 121 ? 20.748 12.303 -8.184 1.00 70.94 121 ASN A C 1
ATOM 948 O O . ASN A 1 121 ? 21.685 12.683 -7.471 1.00 70.94 121 ASN A O 1
ATOM 952 N N . SER A 1 122 ? 19.469 12.371 -7.802 1.00 75.62 122 SER A N 1
ATOM 953 C CA . SER A 1 122 ? 19.031 12.840 -6.480 1.00 75.62 122 SER A CA 1
ATOM 954 C C . SER A 1 122 ? 19.601 11.987 -5.329 1.00 75.62 122 SER A C 1
ATOM 956 O O . SER A 1 122 ? 19.848 10.789 -5.513 1.00 75.62 122 SER A O 1
ATOM 958 N N . PRO A 1 123 ? 19.789 12.551 -4.117 1.00 81.00 123 PRO A N 1
ATOM 959 C CA . PRO A 1 123 ? 20.306 11.796 -2.973 1.00 81.00 123 PRO A CA 1
ATOM 960 C C . PRO A 1 123 ? 19.409 10.615 -2.573 1.00 81.00 123 PRO A C 1
ATOM 962 O O . PRO A 1 123 ? 19.915 9.525 -2.304 1.00 81.00 123 PRO A O 1
ATOM 965 N N . GLY A 1 124 ? 18.083 10.809 -2.581 1.00 77.06 124 GLY A N 1
ATOM 966 C CA . GLY A 1 124 ? 17.112 9.768 -2.239 1.00 77.06 124 GLY A CA 1
ATOM 967 C C . GLY A 1 124 ? 17.111 8.599 -3.227 1.00 77.06 124 GLY A C 1
ATOM 968 O O . GLY A 1 124 ? 17.135 7.443 -2.803 1.00 77.06 124 GLY A O 1
ATOM 969 N N . ALA A 1 125 ? 17.151 8.874 -4.538 1.00 73.31 125 ALA A N 1
ATOM 970 C CA . ALA A 1 125 ? 17.261 7.814 -5.541 1.00 73.31 125 ALA A CA 1
ATOM 971 C C . ALA A 1 125 ? 18.610 7.086 -5.447 1.00 73.31 125 ALA A C 1
ATOM 973 O O . ALA A 1 125 ? 18.629 5.856 -5.497 1.00 73.31 125 ALA A O 1
ATOM 974 N N . LYS A 1 126 ? 19.719 7.817 -5.249 1.00 73.50 126 LYS A N 1
ATOM 975 C CA . LYS A 1 126 ? 21.065 7.238 -5.087 1.00 73.50 126 LYS A CA 1
ATOM 976 C C . LYS A 1 126 ? 21.172 6.276 -3.911 1.00 73.50 126 LYS A C 1
ATOM 978 O O . LYS A 1 126 ? 21.658 5.168 -4.088 1.00 73.50 126 LYS A O 1
ATOM 983 N N . ALA A 1 127 ? 20.636 6.625 -2.742 1.00 77.19 127 ALA A N 1
ATOM 984 C CA . ALA A 1 127 ? 20.662 5.731 -1.580 1.00 77.19 127 ALA A CA 1
ATOM 985 C C . ALA A 1 127 ? 19.986 4.364 -1.848 1.00 77.19 127 ALA A C 1
ATOM 987 O O . ALA A 1 127 ? 20.435 3.332 -1.347 1.00 77.19 127 ALA A O 1
ATOM 988 N N . ILE A 1 128 ? 18.930 4.348 -2.670 1.00 72.31 128 ILE A N 1
ATOM 989 C CA . ILE A 1 128 ? 18.223 3.130 -3.098 1.00 72.31 128 ILE A CA 1
ATOM 990 C C . ILE A 1 128 ? 18.990 2.395 -4.215 1.00 72.31 128 ILE A C 1
ATOM 992 O O . ILE A 1 128 ? 19.103 1.171 -4.170 1.00 72.31 128 ILE A O 1
ATOM 996 N N . LEU A 1 129 ? 19.524 3.135 -5.193 1.00 69.62 129 LEU A N 1
ATOM 997 C CA . LEU A 1 129 ? 20.363 2.651 -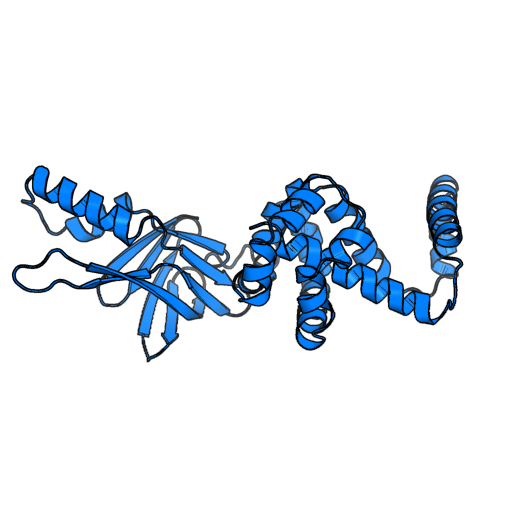6.301 1.00 69.62 129 LEU A CA 1
ATOM 998 C C . LEU A 1 129 ? 21.611 1.912 -5.815 1.00 69.62 129 LEU A C 1
ATOM 1000 O O . LEU A 1 129 ? 21.848 0.764 -6.188 1.00 69.62 129 LEU A O 1
ATOM 1004 N N . ASP A 1 130 ? 22.386 2.587 -4.969 1.00 69.69 130 ASP A N 1
ATOM 1005 C CA . ASP A 1 130 ? 23.713 2.172 -4.516 1.00 69.69 130 ASP A CA 1
ATOM 1006 C C . ASP A 1 130 ? 23.641 1.046 -3.466 1.00 69.69 130 ASP A C 1
ATOM 1008 O O . ASP A 1 130 ? 24.672 0.564 -2.998 1.00 69.69 130 ASP A O 1
ATOM 1012 N N . THR A 1 131 ? 22.429 0.589 -3.117 1.00 71.12 131 THR A N 1
ATOM 1013 C CA . THR A 1 131 ? 22.173 -0.564 -2.245 1.00 71.12 131 THR A CA 1
ATOM 1014 C C . THR A 1 131 ? 21.759 -1.783 -3.095 1.00 71.12 131 THR A C 1
ATOM 1016 O O . THR A 1 131 ? 20.571 -1.955 -3.393 1.00 71.12 131 THR A O 1
ATOM 1019 N N . PRO A 1 132 ? 22.684 -2.696 -3.474 1.00 65.44 132 PRO A N 1
ATOM 1020 C CA . PRO A 1 132 ? 22.425 -3.684 -4.530 1.00 65.44 132 PRO A CA 1
ATOM 1021 C C . PRO A 1 132 ? 21.342 -4.710 -4.183 1.00 65.44 132 PRO A C 1
ATOM 1023 O O . PRO A 1 132 ? 20.658 -5.218 -5.070 1.00 65.44 132 PRO A O 1
ATOM 1026 N N . SER A 1 133 ? 21.151 -5.000 -2.892 1.00 71.25 133 SER A N 1
ATOM 1027 C CA . SER A 1 133 ? 20.079 -5.875 -2.407 1.00 71.25 133 SER A CA 1
ATOM 1028 C C . SER A 1 133 ? 18.688 -5.278 -2.624 1.00 71.25 133 SER A C 1
ATOM 1030 O O . SER A 1 133 ? 17.744 -6.024 -2.876 1.00 71.25 133 SER A O 1
ATOM 1032 N N . VAL A 1 134 ? 18.549 -3.949 -2.577 1.00 73.31 134 VAL A N 1
ATOM 1033 C CA . VAL A 1 134 ? 17.277 -3.257 -2.820 1.00 73.31 134 VAL A CA 1
ATOM 1034 C C . VAL A 1 134 ? 17.012 -3.171 -4.317 1.00 73.31 134 VAL A C 1
ATOM 1036 O O . VAL A 1 134 ? 15.960 -3.621 -4.765 1.00 73.31 134 VAL A O 1
ATOM 1039 N N . ALA A 1 135 ? 17.985 -2.708 -5.106 1.00 68.94 135 ALA A N 1
ATOM 1040 C CA . ALA A 1 135 ? 17.871 -2.673 -6.564 1.00 68.94 135 ALA A CA 1
ATOM 1041 C C . ALA A 1 135 ? 17.569 -4.066 -7.163 1.00 68.94 135 ALA A C 1
ATOM 1043 O O . ALA A 1 135 ? 16.645 -4.210 -7.964 1.00 68.94 135 ALA A O 1
ATOM 1044 N N . GLY A 1 136 ? 18.283 -5.111 -6.725 1.00 68.44 136 GLY A N 1
ATOM 1045 C CA . GLY A 1 136 ? 18.078 -6.489 -7.187 1.00 68.44 136 GLY A CA 1
ATOM 1046 C C . GLY A 1 136 ? 16.731 -7.092 -6.771 1.00 68.44 136 GLY A C 1
ATOM 1047 O O . GLY A 1 136 ? 16.074 -7.736 -7.588 1.00 68.44 136 GLY A O 1
ATOM 1048 N N . MET A 1 137 ? 16.278 -6.841 -5.536 1.00 75.81 137 MET A N 1
ATOM 1049 C CA . MET A 1 137 ? 14.948 -7.255 -5.064 1.00 75.81 137 MET A CA 1
ATOM 1050 C C . MET A 1 137 ? 13.840 -6.659 -5.939 1.00 75.81 137 MET A C 1
ATOM 1052 O O . MET A 1 137 ? 12.918 -7.373 -6.333 1.00 75.81 137 MET A O 1
ATOM 1056 N N . VAL A 1 138 ? 13.923 -5.364 -6.256 1.00 74.38 138 VAL A N 1
ATOM 1057 C CA . VAL A 1 138 ? 12.892 -4.706 -7.068 1.00 74.38 138 VAL A CA 1
ATOM 1058 C C . VAL A 1 138 ? 12.953 -5.177 -8.519 1.00 74.38 138 VAL A C 1
ATOM 1060 O O . VAL A 1 138 ? 11.896 -5.411 -9.099 1.00 74.38 138 VAL A O 1
ATOM 1063 N N . LEU A 1 139 ? 14.146 -5.395 -9.092 1.00 71.88 139 LEU A N 1
ATOM 1064 C CA . LEU A 1 139 ? 14.272 -5.983 -10.431 1.00 71.88 139 LEU A CA 1
ATOM 1065 C C . LEU A 1 139 ? 13.524 -7.311 -10.511 1.00 71.88 139 LEU A C 1
ATOM 1067 O O . LEU A 1 139 ? 12.624 -7.454 -11.335 1.00 71.88 139 LEU A O 1
ATOM 1071 N N . ALA A 1 140 ? 13.858 -8.250 -9.623 1.00 75.81 140 ALA A N 1
ATOM 1072 C CA . ALA A 1 140 ? 13.237 -9.567 -9.594 1.00 75.81 140 ALA A CA 1
ATOM 1073 C C . ALA A 1 140 ? 11.713 -9.459 -9.426 1.00 75.81 140 ALA A C 1
ATOM 1075 O O . ALA A 1 140 ? 10.963 -10.217 -10.041 1.00 75.81 140 ALA A O 1
ATOM 1076 N N . MET A 1 141 ? 11.243 -8.482 -8.646 1.00 79.62 141 MET A N 1
ATOM 1077 C CA . MET A 1 141 ? 9.822 -8.210 -8.451 1.00 79.62 141 MET A CA 1
ATOM 1078 C C . MET A 1 141 ? 9.142 -7.614 -9.695 1.00 79.62 141 MET A C 1
ATOM 1080 O O . MET A 1 141 ? 7.989 -7.951 -9.943 1.00 79.62 141 MET A O 1
ATOM 1084 N N . VAL A 1 142 ? 9.818 -6.789 -10.502 1.00 78.94 142 VAL A N 1
ATOM 1085 C CA . VAL A 1 142 ? 9.309 -6.323 -11.808 1.00 78.94 142 VAL A CA 1
ATOM 1086 C C . VAL A 1 142 ? 9.320 -7.463 -12.827 1.00 78.94 142 VAL A C 1
ATOM 1088 O O . VAL A 1 142 ? 8.296 -7.723 -13.452 1.00 78.94 142 VAL A O 1
ATOM 1091 N N . GLU A 1 143 ? 10.430 -8.190 -12.970 1.00 75.69 143 GLU A N 1
ATOM 1092 C CA . GLU A 1 143 ? 10.579 -9.279 -13.946 1.00 75.69 143 GLU A CA 1
ATOM 1093 C C . GLU A 1 143 ? 9.579 -10.425 -13.701 1.00 75.69 143 GLU A C 1
ATOM 1095 O O . GLU A 1 143 ? 8.914 -10.870 -14.635 1.00 75.69 143 GLU A O 1
ATOM 1100 N N . THR A 1 144 ? 9.377 -10.832 -12.441 1.00 84.88 144 THR A N 1
ATOM 1101 C CA . THR A 1 144 ? 8.410 -11.881 -12.026 1.00 84.88 144 THR A CA 1
ATOM 1102 C C . THR A 1 144 ? 6.938 -11.475 -12.231 1.00 84.88 144 THR A C 1
ATOM 1104 O O . THR A 1 144 ? 6.021 -12.291 -12.088 1.00 84.88 144 THR A O 1
ATOM 1107 N N . ASN A 1 145 ? 6.682 -10.204 -12.544 1.00 86.75 145 ASN A N 1
ATOM 1108 C CA . ASN A 1 145 ? 5.345 -9.628 -12.668 1.00 86.75 145 ASN A CA 1
ATOM 1109 C C . ASN A 1 145 ? 5.102 -8.900 -13.997 1.00 86.75 145 ASN A C 1
ATOM 1111 O O . ASN A 1 145 ? 4.019 -8.357 -14.177 1.00 86.75 145 ASN A O 1
ATOM 1115 N N . LEU A 1 146 ? 6.068 -8.879 -14.920 1.00 84.94 146 LEU A N 1
ATOM 1116 C CA . LEU A 1 146 ? 6.131 -7.903 -16.014 1.00 84.94 146 LEU A CA 1
ATOM 1117 C C . LEU A 1 146 ? 4.858 -7.837 -16.877 1.00 84.94 146 LEU A C 1
ATOM 1119 O O . LEU A 1 146 ? 4.359 -6.747 -17.152 1.00 84.94 146 LEU A O 1
ATOM 1123 N N . ASP A 1 147 ? 4.302 -8.988 -17.252 1.00 89.88 147 ASP A N 1
ATOM 1124 C CA . ASP A 1 147 ? 3.122 -9.061 -18.126 1.00 89.88 147 ASP A CA 1
ATOM 1125 C C . ASP A 1 147 ? 1.808 -8.734 -17.396 1.00 89.88 147 ASP A C 1
ATOM 1127 O O . ASP A 1 147 ? 0.906 -8.120 -17.974 1.00 89.88 147 ASP A O 1
ATOM 1131 N N . ASP A 1 148 ? 1.714 -9.074 -16.108 1.00 92.81 148 ASP A N 1
ATOM 1132 C CA . ASP A 1 148 ? 0.566 -8.708 -15.275 1.00 92.81 148 ASP A CA 1
ATOM 1133 C C . ASP A 1 148 ? 0.599 -7.214 -14.924 1.00 92.81 148 ASP A C 1
ATOM 1135 O O . ASP A 1 148 ? -0.387 -6.512 -15.129 1.00 92.81 148 ASP A O 1
ATOM 1139 N N . LEU A 1 149 ? 1.768 -6.690 -14.549 1.00 88.12 149 LEU A N 1
ATOM 1140 C CA . LEU A 1 149 ? 2.009 -5.270 -14.309 1.00 88.12 149 LEU A CA 1
ATOM 1141 C C . LEU A 1 149 ? 1.672 -4.418 -15.541 1.00 88.12 149 LEU A C 1
ATOM 1143 O O . LEU A 1 149 ? 0.966 -3.418 -15.421 1.00 88.12 149 LEU A O 1
ATOM 1147 N N . GLN A 1 150 ? 2.128 -4.811 -16.737 1.00 87.06 150 GLN A N 1
ATOM 1148 C CA . GLN A 1 150 ? 1.754 -4.118 -17.975 1.00 87.06 150 GLN A CA 1
ATOM 1149 C C . GLN A 1 150 ? 0.242 -4.156 -18.238 1.00 87.06 150 GLN A C 1
ATOM 1151 O O . GLN A 1 150 ? -0.296 -3.202 -18.805 1.00 87.06 150 GLN A O 1
ATOM 1156 N N . THR A 1 151 ? -0.440 -5.239 -17.857 1.00 92.19 151 THR A N 1
ATOM 1157 C CA . THR A 1 151 ? -1.899 -5.368 -17.979 1.00 92.19 151 THR A CA 1
ATOM 1158 C C . THR A 1 151 ? -2.596 -4.438 -16.988 1.00 92.19 151 THR A C 1
ATOM 1160 O O . THR A 1 151 ? -3.379 -3.582 -17.397 1.00 92.19 151 THR A O 1
ATOM 1163 N N . TYR A 1 152 ? -2.233 -4.524 -15.710 1.00 91.69 152 TYR A N 1
ATOM 1164 C CA . TYR A 1 152 ? -2.776 -3.736 -14.610 1.00 91.69 152 TYR A CA 1
ATOM 1165 C C . TYR A 1 152 ? -2.570 -2.227 -14.782 1.00 91.69 152 TYR A C 1
ATOM 1167 O O . TYR A 1 152 ? -3.497 -1.456 -14.544 1.00 91.69 152 TYR A O 1
ATOM 1175 N N . LEU A 1 153 ? -1.415 -1.775 -15.278 1.00 87.62 153 LEU A N 1
ATOM 1176 C CA . LEU A 1 153 ? -1.200 -0.353 -15.571 1.00 87.62 153 LEU A CA 1
ATOM 1177 C C . LEU A 1 153 ? -2.194 0.172 -16.617 1.00 87.62 153 LEU A C 1
ATOM 1179 O O . LEU A 1 153 ? -2.734 1.267 -16.457 1.00 87.62 153 LEU A O 1
ATOM 1183 N N . LYS A 1 154 ? -2.493 -0.627 -17.649 1.00 88.56 154 LYS A N 1
ATOM 1184 C CA . LYS A 1 154 ? -3.446 -0.277 -18.714 1.00 88.56 154 LYS A CA 1
ATOM 1185 C C . LYS A 1 154 ? -4.899 -0.338 -18.220 1.00 88.56 154 LYS A C 1
ATOM 1187 O O . LYS A 1 154 ? -5.659 0.603 -18.446 1.00 88.56 154 LYS A O 1
ATOM 1192 N N . THR A 1 155 ? -5.288 -1.400 -17.516 1.00 91.44 155 THR A N 1
ATOM 1193 C CA . THR A 1 155 ? -6.698 -1.701 -17.185 1.00 91.44 155 THR A CA 1
ATOM 1194 C C . THR A 1 155 ? -7.149 -1.264 -15.788 1.00 91.44 155 THR A C 1
ATOM 1196 O O . THR A 1 155 ? -8.344 -1.095 -15.571 1.00 91.44 155 THR A O 1
ATOM 1199 N N . GLY A 1 156 ? -6.227 -1.109 -14.835 1.00 88.94 156 GLY A N 1
ATOM 1200 C CA . GLY A 1 156 ? -6.522 -1.036 -13.399 1.00 88.94 156 GLY A CA 1
ATOM 1201 C C . GLY A 1 156 ? -6.808 -2.395 -12.735 1.00 88.94 156 GLY A C 1
ATOM 1202 O O . GLY A 1 156 ? -7.172 -2.422 -11.564 1.00 88.94 156 GLY A O 1
ATOM 1203 N N . LYS A 1 157 ? -6.659 -3.521 -13.453 1.00 91.56 157 LYS A N 1
ATOM 1204 C CA . LYS A 1 157 ? -6.929 -4.888 -12.966 1.00 91.56 157 LYS A CA 1
ATOM 1205 C C . LYS A 1 157 ? -5.764 -5.840 -13.225 1.00 91.56 157 LYS A C 1
ATOM 1207 O O . LYS A 1 157 ? -5.207 -5.858 -14.319 1.00 91.56 157 LYS A O 1
ATOM 1212 N N . SER A 1 158 ? -5.437 -6.644 -12.217 1.00 93.81 158 SER A N 1
ATOM 1213 C CA . SER A 1 158 ? -4.327 -7.601 -12.208 1.00 93.81 158 SER A CA 1
ATOM 1214 C C . SER A 1 158 ? -4.883 -9.027 -12.270 1.00 93.81 158 SER A C 1
ATOM 1216 O O . SER A 1 158 ? -5.341 -9.524 -11.243 1.00 93.81 158 SER A O 1
ATOM 1218 N N . PRO A 1 159 ? -4.883 -9.708 -13.431 1.00 94.69 159 PRO A N 1
ATOM 1219 C CA . PRO A 1 159 ? -5.311 -11.107 -13.535 1.00 94.69 159 PRO A CA 1
ATOM 1220 C C . PRO A 1 159 ? -4.654 -12.064 -12.525 1.00 94.69 159 PRO A C 1
ATOM 1222 O O . PRO A 1 159 ? -5.260 -13.067 -12.160 1.00 94.69 159 PRO A O 1
ATOM 1225 N N . LYS A 1 160 ? -3.438 -11.756 -12.060 1.00 94.81 160 LYS A N 1
ATOM 1226 C CA . LYS A 1 160 ? -2.691 -12.509 -11.042 1.00 94.81 160 LYS A CA 1
ATOM 1227 C C . LYS A 1 160 ? -3.185 -12.292 -9.604 1.00 94.81 160 LYS A C 1
ATOM 1229 O O . LYS A 1 160 ? -2.947 -13.159 -8.769 1.00 94.81 160 LYS A O 1
ATOM 1234 N N . TYR A 1 161 ? -3.830 -11.159 -9.310 1.00 93.56 161 TYR A N 1
ATOM 1235 C CA . TYR A 1 161 ? -4.170 -10.738 -7.942 1.00 93.56 161 TYR A CA 1
ATOM 1236 C C . TYR A 1 161 ? -5.650 -10.342 -7.723 1.00 93.56 161 TYR A C 1
ATOM 1238 O O . TYR A 1 161 ? -6.051 -10.159 -6.578 1.00 93.56 161 TYR A O 1
ATOM 1246 N N . ASP A 1 162 ? -6.489 -10.261 -8.768 1.00 89.75 162 ASP A N 1
ATOM 1247 C CA . ASP A 1 162 ? -7.934 -9.917 -8.685 1.00 89.75 162 ASP A CA 1
ATOM 1248 C C . ASP A 1 162 ? -8.749 -10.934 -7.848 1.00 89.75 162 ASP A C 1
ATOM 1250 O O . ASP A 1 162 ? -9.869 -10.639 -7.440 1.00 89.75 162 ASP A O 1
ATOM 1254 N N . SER A 1 163 ? -8.195 -12.126 -7.582 1.00 91.44 163 SER A N 1
ATOM 1255 C CA . SER A 1 163 ? -8.809 -13.197 -6.781 1.00 91.44 163 SER A CA 1
ATOM 1256 C C . SER A 1 163 ? -8.566 -13.104 -5.271 1.00 91.44 163 SER A C 1
ATOM 1258 O O . SER A 1 163 ? -9.147 -13.897 -4.537 1.00 91.44 163 SER A O 1
ATOM 1260 N N . GLU A 1 164 ? -7.700 -12.199 -4.805 1.00 94.50 164 GLU A N 1
ATOM 1261 C CA . GLU A 1 164 ? -7.254 -12.126 -3.405 1.00 94.50 164 GLU A CA 1
ATOM 1262 C C . GLU A 1 164 ? -7.705 -10.795 -2.765 1.00 94.50 164 GLU A C 1
ATOM 1264 O O . GLU A 1 164 ? -6.979 -9.793 -2.795 1.00 94.50 164 GLU A O 1
ATOM 1269 N N . PRO A 1 165 ? -8.938 -10.722 -2.227 1.00 94.25 165 PRO A N 1
ATOM 1270 C CA . PRO A 1 165 ? -9.584 -9.454 -1.901 1.00 94.25 165 PRO A CA 1
ATOM 1271 C C . PRO A 1 165 ? -9.002 -8.736 -0.680 1.00 94.25 165 PRO A C 1
ATOM 1273 O O . PRO A 1 165 ? -9.366 -7.580 -0.469 1.00 94.25 165 PRO A O 1
ATOM 1276 N N . ILE A 1 166 ? -8.094 -9.335 0.101 1.00 95.75 166 ILE A N 1
ATOM 1277 C CA . ILE A 1 166 ? -7.351 -8.608 1.147 1.00 95.75 166 ILE A CA 1
ATOM 1278 C C . ILE A 1 166 ? -6.285 -7.658 0.577 1.00 95.75 166 ILE A C 1
ATOM 1280 O O . ILE A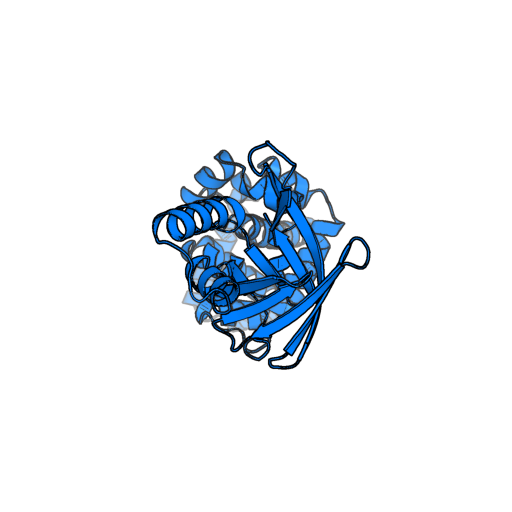 1 166 ? -5.942 -6.670 1.228 1.00 95.75 166 ILE A O 1
ATOM 1284 N N . LEU A 1 167 ? -5.776 -7.906 -0.635 1.00 94.81 167 LEU A N 1
ATOM 1285 C CA . LEU A 1 167 ? -4.666 -7.141 -1.209 1.00 94.81 167 LEU A CA 1
ATOM 1286 C C . LEU A 1 167 ? -5.057 -5.693 -1.495 1.00 94.81 167 LEU A C 1
ATOM 1288 O O . LEU A 1 167 ? -5.976 -5.430 -2.275 1.00 94.81 167 LEU A O 1
ATOM 1292 N N . GLY A 1 168 ? -4.326 -4.750 -0.903 1.00 93.31 168 GLY A N 1
ATOM 1293 C CA . GLY A 1 168 ? -4.591 -3.327 -1.080 1.00 93.31 168 GLY A CA 1
ATOM 1294 C C . GLY A 1 168 ? -4.174 -2.460 0.100 1.00 93.31 168 GLY A C 1
ATOM 1295 O O . GLY A 1 168 ? -3.445 -2.874 1.008 1.00 93.31 168 GLY A O 1
ATOM 1296 N N . ARG A 1 169 ? -4.676 -1.228 0.062 1.00 94.50 169 ARG A N 1
ATOM 1297 C CA . ARG A 1 169 ? -4.647 -0.257 1.155 1.00 94.50 169 ARG A CA 1
ATOM 1298 C C . ARG A 1 169 ? -6.050 -0.174 1.745 1.00 94.50 169 ARG A C 1
ATOM 1300 O O . ARG A 1 169 ? -7.028 -0.337 1.025 1.00 94.50 169 ARG A O 1
ATOM 1307 N N . TRP A 1 170 ? -6.112 0.048 3.048 1.00 97.00 170 TRP A N 1
ATOM 1308 C CA . TRP A 1 170 ? -7.331 0.010 3.840 1.00 97.00 170 TRP A CA 1
ATOM 1309 C C . TRP A 1 170 ? -7.284 1.141 4.863 1.00 97.00 170 TRP A C 1
ATOM 1311 O O . TRP A 1 170 ? -6.333 1.231 5.640 1.00 97.00 170 TRP A O 1
ATOM 1321 N N . HIS A 1 171 ? -8.304 1.987 4.899 1.00 97.19 171 HIS A N 1
ATOM 1322 C CA . HIS A 1 171 ? -8.412 3.137 5.797 1.00 97.19 171 HIS A CA 1
ATOM 1323 C C . HIS A 1 171 ? -9.566 2.929 6.783 1.00 97.19 171 HIS A C 1
ATOM 1325 O O . HIS A 1 171 ? -10.630 2.449 6.391 1.00 97.19 171 HIS A O 1
ATOM 1331 N N . VAL A 1 172 ? -9.374 3.246 8.071 1.00 97.25 172 VAL A N 1
ATOM 1332 C CA . VAL A 1 172 ? -10.435 3.039 9.075 1.00 97.25 172 VAL A CA 1
ATOM 1333 C C . VAL A 1 172 ? -11.627 3.950 8.793 1.00 97.25 172 VAL A C 1
ATOM 1335 O O . VAL A 1 172 ? -11.534 5.173 8.864 1.00 97.25 172 VAL A O 1
ATOM 1338 N N . ASN A 1 173 ? -12.788 3.339 8.570 1.00 97.19 173 ASN A N 1
ATOM 1339 C CA . ASN A 1 173 ? -14.067 4.026 8.601 1.00 97.19 173 ASN A CA 1
ATOM 1340 C C . ASN A 1 173 ? -14.458 4.233 10.072 1.00 97.19 173 ASN A C 1
ATOM 1342 O O . ASN A 1 173 ? -15.020 3.343 10.723 1.00 97.19 173 ASN A O 1
ATOM 1346 N N . VAL A 1 174 ? -14.106 5.401 10.617 1.00 95.06 174 VAL A N 1
ATOM 1347 C CA . VAL A 1 174 ? -14.364 5.752 12.021 1.00 95.06 174 VAL A CA 1
ATOM 1348 C C . VAL A 1 174 ? -15.862 5.686 12.363 1.00 95.06 174 VAL A C 1
ATOM 1350 O O . VAL A 1 174 ? -16.183 4.986 13.327 1.00 95.06 174 VAL A O 1
ATOM 1353 N N . PRO A 1 175 ? -16.799 6.274 11.584 1.00 94.25 175 PRO A N 1
ATOM 1354 C CA . PRO A 1 175 ? -18.236 6.145 11.847 1.00 94.25 175 PRO A CA 1
ATOM 1355 C C . PRO A 1 175 ? -18.742 4.696 11.890 1.00 94.25 175 PRO A C 1
ATOM 1357 O O . PRO A 1 175 ? -19.475 4.331 12.809 1.00 94.25 175 PRO A O 1
ATOM 1360 N N . ALA A 1 176 ? -18.336 3.842 10.944 1.00 95.31 176 ALA A N 1
ATOM 1361 C CA . ALA A 1 176 ? -18.755 2.438 10.915 1.00 95.31 176 ALA A CA 1
ATOM 1362 C C . ALA A 1 176 ? -18.150 1.625 12.072 1.00 95.31 176 ALA A C 1
ATOM 1364 O O . ALA A 1 176 ? -18.824 0.768 12.644 1.00 95.31 176 ALA A O 1
ATOM 1365 N N . SER A 1 177 ? -16.905 1.914 12.456 1.00 94.88 177 SER A N 1
ATOM 1366 C CA . SER A 1 177 ? -16.249 1.283 13.608 1.00 94.88 177 SER A CA 1
ATOM 1367 C C . SER A 1 177 ? -16.916 1.685 14.927 1.00 94.88 177 SER A C 1
ATOM 1369 O O . SER A 1 177 ? -17.223 0.832 15.761 1.00 94.88 177 SER A O 1
ATOM 1371 N N . LEU A 1 178 ? -17.217 2.977 15.087 1.00 92.31 178 LEU A N 1
ATOM 1372 C CA . LEU A 1 178 ? -17.917 3.521 16.248 1.00 92.31 178 LEU A CA 1
ATOM 1373 C C . LEU A 1 178 ? -19.342 2.962 16.362 1.00 92.31 178 LEU A C 1
ATOM 1375 O O . LEU A 1 178 ? -19.765 2.609 17.463 1.00 92.31 178 LEU A O 1
ATOM 1379 N N . ALA A 1 179 ? -20.061 2.817 15.244 1.00 91.81 179 ALA A N 1
ATOM 1380 C CA . ALA A 1 179 ? -21.380 2.183 15.210 1.00 91.81 179 ALA A CA 1
ATOM 1381 C C . ALA A 1 179 ? -21.351 0.724 15.709 1.00 91.81 179 ALA A C 1
ATOM 1383 O O . ALA A 1 179 ? -22.281 0.301 16.391 1.00 91.81 179 ALA A O 1
ATOM 1384 N N . VAL A 1 180 ? -20.279 -0.032 15.435 1.00 91.56 180 VAL A N 1
ATOM 1385 C CA . VAL A 1 180 ? -20.094 -1.394 15.971 1.00 91.56 180 VAL A CA 1
ATOM 1386 C C . VAL A 1 180 ? -19.756 -1.381 17.470 1.00 91.56 180 VAL A C 1
ATOM 1388 O O . VAL A 1 180 ? -20.375 -2.124 18.228 1.00 91.56 180 VAL A O 1
ATOM 1391 N N . GLU A 1 181 ? -18.835 -0.526 17.932 1.00 86.88 181 GLU A N 1
ATOM 1392 C CA . GLU A 1 181 ? -18.468 -0.426 19.364 1.00 86.88 181 GLU A CA 1
ATOM 1393 C C . GLU A 1 181 ? -19.648 0.061 20.239 1.00 86.88 181 GLU A C 1
ATOM 1395 O O . GLU A 1 181 ? -19.785 -0.318 21.406 1.00 86.88 181 GLU A O 1
ATOM 1400 N N . THR A 1 182 ? -20.526 0.902 19.682 1.00 87.06 182 THR A N 1
ATOM 1401 C CA . THR A 1 182 ? -21.700 1.455 20.383 1.00 87.06 182 THR A CA 1
ATOM 1402 C C . THR A 1 182 ? -22.972 0.621 20.232 1.00 87.06 182 THR A C 1
ATOM 1404 O O . THR A 1 182 ? -23.937 0.876 20.950 1.00 87.06 182 THR A O 1
ATOM 1407 N N . GLN A 1 183 ? -22.983 -0.425 19.397 1.00 84.75 183 GLN A N 1
ATOM 1408 C CA . GLN A 1 183 ? -24.175 -1.250 19.144 1.00 84.75 183 GLN A CA 1
ATOM 1409 C C . GLN A 1 183 ? -24.741 -1.923 20.413 1.00 84.75 183 GLN A C 1
ATOM 1411 O O . GLN A 1 183 ? -25.937 -2.199 20.492 1.00 84.75 183 GLN A O 1
ATOM 1416 N N . SER A 1 184 ? -23.900 -2.163 21.424 1.00 75.12 184 SER A N 1
ATOM 1417 C CA . SER A 1 184 ? -24.281 -2.716 22.733 1.00 75.12 184 SER A CA 1
ATOM 1418 C C . SER A 1 184 ? -24.613 -1.656 23.800 1.00 75.12 184 SER A C 1
ATOM 1420 O O . SER A 1 184 ? -24.947 -2.010 24.930 1.00 75.12 184 SER A O 1
ATOM 1422 N N . GLN A 1 185 ? -24.528 -0.361 23.474 1.00 79.25 185 GLN A N 1
ATOM 1423 C CA . GLN A 1 185 ? -24.582 0.761 24.422 1.00 79.25 185 GLN A CA 1
ATOM 1424 C C . GLN A 1 185 ? -25.866 1.592 24.252 1.00 79.25 185 GLN A C 1
ATOM 1426 O O . GLN A 1 185 ? -25.835 2.786 23.956 1.00 79.25 185 GLN A O 1
ATOM 1431 N N . THR A 1 186 ? -27.019 0.956 24.472 1.00 68.12 186 THR A N 1
ATOM 1432 C CA . THR A 1 186 ? -28.371 1.449 24.124 1.00 68.12 186 THR A CA 1
ATOM 1433 C C . THR A 1 186 ? -28.827 2.779 24.741 1.00 68.12 186 THR A C 1
ATOM 1435 O O . THR A 1 186 ? -29.853 3.296 24.313 1.00 68.12 186 THR A O 1
ATOM 1438 N N . ASN A 1 187 ? -28.111 3.343 25.721 1.00 80.38 187 ASN A N 1
ATOM 1439 C CA . ASN A 1 187 ? -28.531 4.529 26.487 1.00 80.38 187 ASN A CA 1
ATOM 1440 C C . ASN A 1 187 ? -27.454 5.638 26.566 1.00 80.38 187 ASN A C 1
ATOM 1442 O O . ASN A 1 187 ? -27.397 6.374 27.552 1.00 80.38 187 ASN A O 1
ATOM 1446 N N . MET A 1 188 ? -26.565 5.762 25.573 1.00 83.75 188 MET A N 1
ATOM 1447 C CA . MET A 1 188 ? -25.530 6.809 25.577 1.00 83.75 188 MET A CA 1
ATOM 1448 C C . MET A 1 188 ? -26.126 8.216 25.327 1.00 83.75 188 MET A C 1
ATOM 1450 O O . MET A 1 188 ? -26.752 8.428 24.289 1.00 83.75 188 MET A O 1
ATOM 1454 N N . PRO A 1 189 ? -25.919 9.213 26.215 1.00 88.81 189 PRO A N 1
ATOM 1455 C CA . PRO A 1 189 ? -26.373 10.585 25.972 1.00 88.81 189 PRO A CA 1
ATOM 1456 C C . PRO A 1 189 ? -25.611 11.251 24.817 1.00 88.81 189 PRO A C 1
ATOM 1458 O O . PRO A 1 189 ? -24.396 11.090 24.710 1.00 88.81 189 PRO A O 1
ATOM 1461 N N . LEU A 1 190 ? -26.289 12.077 24.011 1.00 86.31 190 LEU A N 1
ATOM 1462 C CA . LEU A 1 190 ? -25.701 12.717 22.821 1.00 86.31 190 LEU A CA 1
ATOM 1463 C C . LEU A 1 190 ? -24.356 13.446 23.074 1.00 86.31 190 LEU A C 1
ATOM 1465 O O . LEU A 1 190 ? -23.431 13.210 22.300 1.00 86.31 190 LEU A O 1
ATOM 1469 N N . PRO A 1 191 ? -24.160 14.242 24.151 1.00 89.38 191 PRO A N 1
ATOM 1470 C CA . PRO A 1 191 ? -22.861 14.878 24.407 1.00 89.38 191 PRO A CA 1
ATOM 1471 C C . PRO A 1 191 ? -21.736 13.880 24.729 1.00 89.38 191 PRO A C 1
ATOM 1473 O O . PRO A 1 191 ? -20.569 14.152 24.455 1.00 89.38 191 PRO A O 1
ATOM 1476 N N . ALA A 1 192 ? -22.072 12.716 25.299 1.00 86.88 192 ALA A N 1
ATOM 1477 C CA . ALA A 1 192 ? -21.108 11.644 25.540 1.00 86.88 192 ALA A CA 1
ATOM 1478 C C . ALA A 1 192 ? -20.752 10.916 24.234 1.00 86.88 192 ALA A C 1
ATOM 1480 O O . ALA A 1 192 ? -19.581 10.612 24.020 1.00 86.88 192 ALA A O 1
ATOM 1481 N N . PHE A 1 193 ? -21.727 10.716 23.339 1.00 88.00 193 PHE A N 1
ATOM 1482 C CA . PHE A 1 193 ? -21.482 10.183 21.997 1.00 88.00 193 PHE A CA 1
ATOM 1483 C C . PHE A 1 193 ? -20.581 11.116 21.177 1.00 88.00 193 PHE A C 1
ATOM 1485 O O . PHE A 1 193 ? -19.562 10.667 20.670 1.00 88.00 193 PHE A O 1
ATOM 1492 N N . GLN A 1 194 ? -20.870 12.420 21.140 1.00 89.69 194 GLN A N 1
ATOM 1493 C CA . GLN A 1 194 ? -20.035 13.417 20.449 1.00 89.69 194 GLN A CA 1
ATOM 1494 C C . GLN A 1 194 ? -18.603 13.477 21.015 1.00 89.69 194 GLN A C 1
ATOM 1496 O O . GLN A 1 194 ? -17.633 13.598 20.268 1.00 89.69 194 GLN A O 1
ATOM 1501 N N . GLY A 1 195 ? -18.447 13.348 22.338 1.00 89.69 195 GLY A N 1
ATOM 1502 C CA . GLY A 1 195 ? -17.131 13.246 22.976 1.00 89.69 195 GLY A CA 1
ATOM 1503 C C . GLY A 1 195 ? -16.381 11.951 22.635 1.00 89.69 195 GLY A C 1
ATOM 1504 O O . GLY A 1 195 ? -15.153 11.963 22.536 1.00 89.69 195 GLY A O 1
ATOM 1505 N N . LEU A 1 196 ? -17.103 10.845 22.430 1.00 88.94 196 LEU A N 1
ATOM 1506 C CA . LEU A 1 196 ? -16.541 9.567 21.992 1.00 88.94 196 LEU A CA 1
ATOM 1507 C C . LEU A 1 196 ? -16.150 9.609 20.508 1.00 88.94 196 LEU A C 1
ATOM 1509 O O . LEU A 1 196 ? -15.046 9.200 20.172 1.00 88.94 196 LEU A O 1
ATOM 1513 N N . GLU A 1 197 ? -17.000 10.164 19.648 1.00 90.81 197 GLU A N 1
ATOM 1514 C CA . GLU A 1 197 ? -16.759 10.390 18.220 1.00 90.81 197 GLU A CA 1
ATOM 1515 C C . GLU A 1 197 ? -15.500 11.238 17.994 1.00 90.81 197 GLU A C 1
ATOM 1517 O O . GLU A 1 197 ? -14.567 10.793 17.329 1.00 90.81 197 GLU A O 1
ATOM 1522 N N . ALA A 1 198 ? -15.389 12.393 18.660 1.00 91.44 198 ALA A N 1
ATOM 1523 C CA . ALA A 1 198 ? -14.199 13.244 18.586 1.00 91.44 198 ALA A CA 1
ATOM 1524 C C . ALA A 1 198 ? -12.924 12.574 19.148 1.00 91.44 198 ALA A C 1
ATOM 1526 O O . ALA A 1 198 ? -11.813 12.866 18.696 1.00 91.44 198 ALA A O 1
ATOM 1527 N N . LEU A 1 199 ? -13.055 11.665 20.125 1.00 90.00 199 LEU A N 1
ATOM 1528 C CA . LEU A 1 199 ? -11.934 10.854 20.610 1.00 90.00 199 LEU A CA 1
ATOM 1529 C C . LEU A 1 199 ? -11.521 9.790 19.584 1.00 90.00 199 LEU A C 1
ATOM 1531 O O . LEU A 1 199 ? -10.322 9.595 19.387 1.00 90.00 199 LEU A O 1
ATOM 1535 N N . TRP A 1 200 ? -12.487 9.119 18.954 1.00 91.56 200 TRP A N 1
ATOM 1536 C CA . TRP A 1 200 ? -12.259 8.083 17.946 1.00 91.56 200 TRP A CA 1
ATOM 1537 C C . TRP A 1 200 ? -11.679 8.650 16.655 1.00 91.56 200 TRP A C 1
ATOM 1539 O O . TRP A 1 200 ? -10.742 8.063 16.134 1.00 91.56 200 TRP A O 1
ATOM 1549 N N . GLU A 1 201 ? -12.139 9.808 16.186 1.00 93.06 201 GLU A N 1
ATOM 1550 C CA . GLU A 1 201 ? -11.584 10.468 14.998 1.00 93.06 201 GLU A CA 1
ATOM 1551 C C . GLU A 1 201 ? -10.108 10.835 15.216 1.00 93.06 201 GLU A C 1
ATOM 1553 O O . GLU A 1 201 ? -9.226 10.452 14.446 1.00 93.06 201 GLU A O 1
ATOM 1558 N N . ARG A 1 202 ? -9.801 11.453 16.365 1.00 91.25 202 ARG A N 1
ATOM 1559 C CA . ARG A 1 202 ? -8.426 11.769 16.788 1.00 91.25 202 ARG A CA 1
ATOM 1560 C C . ARG A 1 202 ? -7.549 10.524 17.004 1.00 91.25 202 ARG A C 1
ATOM 1562 O O . ARG A 1 202 ? -6.325 10.637 16.966 1.00 91.25 202 ARG A O 1
ATOM 1569 N N . ALA A 1 203 ? -8.146 9.370 17.294 1.00 91.69 203 ALA A N 1
ATOM 1570 C CA . ALA A 1 203 ? -7.434 8.120 17.551 1.00 91.69 203 ALA A CA 1
ATOM 1571 C C . ALA A 1 203 ? -7.224 7.279 16.282 1.00 91.69 203 ALA A C 1
ATOM 1573 O O . ALA A 1 203 ? -6.138 6.746 16.088 1.00 91.69 203 ALA A O 1
ATOM 1574 N N . TYR A 1 204 ? -8.237 7.170 15.423 1.00 93.75 204 TYR A N 1
ATOM 1575 C CA . TYR A 1 204 ? -8.284 6.177 14.351 1.00 93.75 204 TYR A CA 1
ATOM 1576 C C . TYR A 1 204 ? -8.484 6.759 12.944 1.00 93.75 204 TYR A C 1
ATOM 1578 O O . TYR A 1 204 ? -8.256 6.040 11.977 1.00 93.75 204 TYR A O 1
ATOM 1586 N N . GLY A 1 205 ? -8.803 8.052 12.782 1.00 94.19 205 GLY A N 1
ATOM 1587 C CA . GLY A 1 205 ? -9.027 8.675 11.461 1.00 94.19 205 GLY A CA 1
ATOM 1588 C C . GLY A 1 205 ? -7.801 8.686 10.531 1.00 94.19 205 GLY A C 1
ATOM 1589 O O . GLY A 1 205 ? -7.926 8.895 9.329 1.00 94.19 205 GLY A O 1
ATOM 1590 N N . ASN A 1 206 ? -6.604 8.414 11.067 1.00 94.56 206 ASN A N 1
ATOM 1591 C CA . ASN A 1 206 ? -5.366 8.237 10.296 1.00 94.56 206 ASN A CA 1
ATOM 1592 C C . ASN A 1 206 ? -4.824 6.791 10.326 1.00 94.56 206 ASN A C 1
ATOM 1594 O O . ASN A 1 206 ? -3.739 6.541 9.794 1.00 94.56 206 ASN A O 1
ATOM 1598 N N . THR A 1 207 ? -5.531 5.843 10.955 1.00 96.19 207 THR A N 1
ATOM 1599 C CA . THR A 1 207 ? -5.126 4.430 11.001 1.00 96.19 207 THR A CA 1
ATOM 1600 C C . THR A 1 207 ? -5.317 3.786 9.631 1.00 96.19 207 THR A C 1
ATOM 1602 O O . THR A 1 207 ? -6.382 3.892 9.017 1.00 96.19 207 THR A O 1
ATOM 1605 N N . ARG A 1 208 ? -4.280 3.093 9.155 1.00 96.00 208 ARG A N 1
ATOM 1606 C CA . ARG A 1 208 ? -4.249 2.474 7.826 1.00 96.00 208 ARG A CA 1
ATOM 1607 C C . ARG A 1 208 ? -3.644 1.079 7.897 1.00 96.00 208 ARG A C 1
ATOM 1609 O O . ARG A 1 208 ? -2.569 0.913 8.464 1.00 96.00 208 ARG A O 1
ATOM 1616 N N . LEU A 1 209 ? -4.298 0.106 7.272 1.00 97.25 209 LEU A N 1
ATOM 1617 C CA . LEU A 1 209 ? -3.762 -1.233 7.040 1.00 97.25 209 LEU A CA 1
ATOM 1618 C C . LEU A 1 209 ? -3.342 -1.362 5.567 1.00 97.25 209 LEU A C 1
ATOM 1620 O O . LEU A 1 209 ? -4.007 -0.854 4.666 1.00 97.25 209 LEU A O 1
ATOM 1624 N N . VAL A 1 210 ? -2.219 -2.021 5.305 1.00 96.19 210 VAL A N 1
ATOM 1625 C CA . VAL A 1 210 ? -1.737 -2.355 3.958 1.00 96.19 210 VAL A CA 1
ATOM 1626 C C . VAL A 1 210 ? -1.365 -3.830 3.955 1.00 96.19 210 VAL A C 1
ATOM 1628 O O . VAL A 1 210 ? -0.561 -4.248 4.786 1.00 96.19 210 VAL A O 1
ATOM 1631 N N . ALA A 1 211 ? -1.942 -4.608 3.043 1.00 96.19 211 ALA A N 1
ATOM 1632 C CA . ALA A 1 211 ? -1.663 -6.034 2.887 1.00 96.19 211 ALA A CA 1
ATOM 1633 C C . ALA A 1 211 ? -1.124 -6.300 1.477 1.00 96.19 211 ALA A C 1
ATOM 1635 O O . ALA A 1 211 ? -1.743 -5.903 0.486 1.00 96.19 211 ALA A O 1
ATOM 1636 N N . ASP A 1 212 ? 0.047 -6.930 1.398 1.00 93.69 212 ASP A N 1
ATOM 1637 C CA . ASP A 1 212 ? 0.811 -7.099 0.161 1.00 93.69 212 ASP A CA 1
ATOM 1638 C C . ASP A 1 212 ? 0.817 -8.549 -0.350 1.00 93.69 212 ASP A C 1
ATOM 1640 O O . ASP A 1 212 ? 0.555 -9.499 0.391 1.00 93.69 212 ASP A O 1
ATOM 1644 N N . ALA A 1 213 ? 1.141 -8.725 -1.634 1.00 92.88 213 ALA A N 1
ATOM 1645 C CA . ALA A 1 213 ? 1.095 -10.028 -2.300 1.00 92.88 213 ALA A CA 1
ATOM 1646 C C . ALA A 1 213 ? 2.253 -10.990 -1.954 1.00 92.88 213 ALA A C 1
ATOM 1648 O O . ALA A 1 213 ? 2.467 -11.974 -2.665 1.00 92.88 213 ALA A O 1
ATOM 1649 N N . ARG A 1 214 ? 3.020 -10.711 -0.893 1.00 90.44 214 ARG A N 1
ATOM 1650 C CA . ARG A 1 214 ? 4.031 -11.608 -0.308 1.00 90.44 214 ARG A CA 1
ATOM 1651 C C . ARG A 1 214 ? 3.610 -12.140 1.066 1.00 90.44 214 ARG A C 1
ATOM 1653 O O . ARG A 1 214 ? 4.371 -12.896 1.661 1.00 90.44 214 ARG A O 1
ATOM 1660 N N . GLY A 1 215 ? 2.430 -11.757 1.557 1.00 94.44 215 GLY A N 1
ATOM 1661 C CA . GLY A 1 215 ? 1.971 -12.068 2.910 1.00 94.44 215 GLY A CA 1
ATOM 1662 C C . GLY A 1 215 ? 2.343 -11.003 3.945 1.00 94.44 215 GLY A C 1
ATOM 1663 O O . GLY A 1 215 ? 2.021 -11.180 5.116 1.00 94.44 215 GLY A O 1
ATOM 1664 N N . GLU A 1 216 ? 2.992 -9.891 3.570 1.00 95.50 216 GLU A N 1
ATOM 1665 C CA . GLU A 1 216 ? 3.324 -8.832 4.532 1.00 95.50 216 GLU A CA 1
ATOM 1666 C C . GLU A 1 216 ? 2.093 -7.970 4.845 1.00 95.50 216 GLU A C 1
ATOM 1668 O O . GLU A 1 216 ? 1.353 -7.562 3.944 1.00 95.50 216 GLU A O 1
ATOM 1673 N N . VAL A 1 217 ? 1.879 -7.662 6.129 1.00 96.88 217 VAL A N 1
ATOM 1674 C CA . VAL A 1 217 ? 0.887 -6.672 6.575 1.00 96.88 217 VAL A CA 1
ATOM 1675 C C . VAL A 1 217 ? 1.562 -5.552 7.360 1.00 96.88 217 VAL A C 1
ATOM 1677 O O . VAL A 1 217 ? 2.451 -5.785 8.182 1.00 96.88 217 VAL A O 1
ATOM 1680 N N . PHE A 1 218 ? 1.111 -4.327 7.117 1.00 95.69 218 PHE A N 1
ATOM 1681 C CA . PHE A 1 218 ? 1.546 -3.109 7.790 1.00 95.69 218 PHE A CA 1
ATOM 1682 C C . PHE A 1 218 ? 0.313 -2.404 8.352 1.00 95.69 218 PHE A C 1
ATOM 1684 O O . PHE A 1 218 ? -0.687 -2.266 7.652 1.00 95.69 218 PHE A O 1
ATOM 1691 N N . LEU A 1 219 ? 0.376 -1.966 9.604 1.00 95.81 219 LEU A N 1
ATOM 1692 C CA . LEU A 1 219 ? -0.675 -1.226 10.292 1.00 95.81 219 LEU A CA 1
ATOM 1693 C C . LEU A 1 219 ? -0.061 0.077 10.821 1.00 95.81 219 LEU A C 1
ATOM 1695 O O . LEU A 1 219 ? 0.590 0.083 11.864 1.00 95.81 219 LEU A O 1
ATOM 1699 N N . ASP A 1 220 ? -0.214 1.173 10.075 1.00 94.19 220 ASP A N 1
ATOM 1700 C CA . ASP A 1 220 ? 0.262 2.498 10.488 1.00 94.19 220 ASP A CA 1
ATOM 1701 C C . ASP A 1 220 ? -0.781 3.201 11.377 1.00 94.19 220 ASP A C 1
ATOM 1703 O O . ASP A 1 220 ? -1.992 3.097 11.155 1.00 94.19 220 ASP A O 1
ATOM 1707 N N . ASN A 1 221 ? -0.296 4.001 12.330 1.00 94.00 221 ASN A N 1
ATOM 1708 C CA . ASN A 1 221 ? -1.069 4.876 13.213 1.00 94.00 221 ASN A CA 1
ATOM 1709 C C . ASN A 1 221 ? -2.175 4.163 14.016 1.00 94.00 221 ASN A C 1
ATOM 1711 O O . ASN A 1 221 ? -3.277 4.694 14.148 1.00 94.00 221 ASN A O 1
ATOM 1715 N N . MET A 1 222 ? -1.924 2.970 14.558 1.00 92.69 222 MET A N 1
ATOM 1716 C CA . MET A 1 222 ? -2.877 2.299 15.447 1.00 92.69 222 MET A CA 1
ATOM 1717 C C . MET A 1 222 ? -2.880 2.968 16.828 1.00 92.69 222 MET A C 1
ATOM 1719 O O . MET A 1 222 ? -1.854 3.004 17.508 1.00 92.69 222 MET A O 1
ATOM 1723 N N . ALA A 1 223 ? -4.030 3.478 17.277 1.00 91.25 223 ALA A N 1
ATOM 1724 C CA . ALA A 1 223 ? -4.118 4.142 18.577 1.00 91.25 223 ALA A CA 1
ATOM 1725 C C . ALA A 1 223 ? -4.198 3.176 19.771 1.00 91.25 223 ALA A C 1
ATOM 1727 O O . ALA A 1 223 ? -5.206 2.499 20.007 1.00 91.25 223 ALA A O 1
ATOM 1728 N N . ASN A 1 224 ? -3.163 3.244 20.607 1.00 86.81 224 ASN A N 1
ATOM 1729 C CA . ASN A 1 224 ? -3.130 2.787 21.989 1.00 86.81 224 ASN A CA 1
ATOM 1730 C C . ASN A 1 224 ? -3.687 3.903 22.899 1.00 86.81 224 ASN A C 1
ATOM 1732 O O . ASN A 1 224 ? -2.975 4.838 23.283 1.00 86.81 224 ASN A O 1
ATOM 1736 N N . ILE A 1 225 ? -4.989 3.840 23.205 1.00 84.38 225 ILE A N 1
ATOM 1737 C CA . ILE A 1 225 ? -5.668 4.804 24.086 1.00 84.38 225 ILE A CA 1
ATOM 1738 C C . ILE A 1 225 ? -5.431 4.408 25.548 1.00 84.38 225 ILE A C 1
ATOM 1740 O O . ILE A 1 225 ? -5.961 3.405 26.025 1.00 84.38 225 ILE A O 1
ATOM 1744 N N . ARG A 1 226 ? -4.674 5.224 26.289 1.00 78.75 226 ARG A N 1
ATOM 1745 C CA . ARG A 1 226 ? -4.343 4.982 27.700 1.00 78.75 226 ARG A CA 1
ATOM 1746 C C . ARG A 1 226 ? -5.165 5.890 28.612 1.00 78.75 226 ARG A C 1
ATOM 1748 O O . ARG A 1 226 ? -4.972 7.104 28.670 1.00 78.75 226 ARG A O 1
ATOM 1755 N N . THR A 1 227 ? -6.086 5.285 29.355 1.00 75.25 227 THR A N 1
ATOM 1756 C CA . THR A 1 227 ? -6.909 5.953 30.374 1.00 75.25 227 THR A CA 1
ATOM 1757 C C . THR A 1 227 ? -6.279 5.810 31.758 1.00 75.25 227 THR A C 1
ATOM 1759 O O . THR A 1 227 ? -5.994 4.694 32.187 1.00 75.25 227 THR A O 1
ATOM 1762 N N . ALA A 1 228 ? -6.118 6.915 32.490 1.00 72.12 228 ALA A N 1
ATOM 1763 C CA . ALA A 1 228 ? -5.639 6.910 33.874 1.00 72.12 228 ALA A CA 1
ATOM 1764 C C . ALA A 1 228 ? -6.615 7.670 34.795 1.00 72.12 228 ALA A C 1
ATOM 1766 O O . ALA A 1 228 ? -7.185 8.677 34.363 1.00 72.12 228 ALA A O 1
ATOM 1767 N N . PRO A 1 229 ? -6.810 7.247 36.062 1.00 65.00 229 PRO A N 1
ATOM 1768 C CA . PRO A 1 229 ? -7.738 7.910 36.977 1.00 65.00 229 PRO A CA 1
ATOM 1769 C C . PRO A 1 229 ? -7.459 9.412 37.115 1.00 65.00 229 PRO A C 1
ATOM 1771 O O . PRO A 1 229 ? -6.327 9.825 37.366 1.00 65.00 229 PRO A O 1
ATOM 1774 N N . LYS A 1 230 ? -8.512 10.229 36.972 1.00 73.00 230 LYS A N 1
ATOM 1775 C CA . LYS A 1 230 ? -8.468 11.704 37.054 1.00 73.00 230 LYS A CA 1
ATOM 1776 C C . LYS A 1 230 ? -7.511 12.387 36.051 1.00 73.00 230 LYS A C 1
ATOM 1778 O O . LYS A 1 230 ? -7.081 13.512 36.296 1.00 73.00 230 LYS A O 1
ATOM 1783 N N . ARG A 1 231 ? -7.187 11.749 34.920 1.00 74.19 231 ARG A N 1
ATOM 1784 C CA . ARG A 1 231 ? -6.439 12.354 33.801 1.00 74.19 231 ARG A CA 1
ATOM 1785 C C . ARG A 1 231 ? -7.219 12.215 32.493 1.00 74.19 231 ARG A C 1
ATOM 1787 O O . ARG A 1 231 ? -8.006 11.287 32.335 1.00 74.19 231 ARG A O 1
ATOM 1794 N N . MET A 1 232 ? -6.986 13.130 31.551 1.00 74.25 232 MET A N 1
ATOM 1795 C CA . MET A 1 232 ? -7.507 12.991 30.185 1.00 74.25 232 MET A CA 1
ATOM 1796 C C . MET A 1 232 ? -6.895 11.746 29.511 1.00 74.25 232 MET A C 1
ATOM 1798 O O . MET A 1 232 ? -5.716 11.471 29.753 1.00 74.25 232 MET A O 1
ATOM 1802 N N . PRO A 1 233 ? -7.637 11.011 28.658 1.00 79.50 233 PRO A N 1
ATOM 1803 C CA . PRO A 1 233 ? -7.080 9.896 27.898 1.00 79.50 233 PRO A CA 1
ATOM 1804 C C . PRO A 1 233 ? -5.950 10.366 26.978 1.00 79.50 233 PRO A C 1
ATOM 1806 O O . PRO A 1 233 ? -6.149 11.271 26.157 1.00 79.50 233 PRO A O 1
ATOM 1809 N N . THR A 1 234 ? -4.780 9.739 27.091 1.00 82.69 234 THR A N 1
ATOM 1810 C CA . THR A 1 234 ? -3.689 9.938 26.133 1.00 82.69 234 THR A CA 1
ATOM 1811 C C . THR A 1 234 ? -3.828 8.946 24.986 1.00 82.69 234 THR A C 1
ATOM 1813 O O . THR A 1 234 ? -4.213 7.795 25.179 1.00 82.69 234 THR A O 1
ATOM 1816 N N . VAL A 1 235 ? -3.524 9.406 23.777 1.00 86.38 235 VAL A N 1
ATOM 1817 C CA . VAL A 1 235 ? -3.478 8.576 22.572 1.00 86.38 235 VAL A CA 1
ATOM 1818 C C . VAL A 1 235 ? -2.013 8.440 22.188 1.00 86.38 235 VAL A C 1
ATOM 1820 O O . VAL A 1 235 ? -1.328 9.451 22.033 1.00 86.38 235 VAL A O 1
ATOM 1823 N N . GLN A 1 236 ? -1.523 7.210 22.077 1.00 87.12 236 GLN A N 1
ATOM 1824 C CA . GLN A 1 236 ? -0.211 6.913 21.507 1.00 87.12 236 GLN A CA 1
ATOM 1825 C C . GLN A 1 236 ? -0.423 6.155 20.201 1.00 87.12 236 GLN A C 1
ATOM 1827 O O . GLN A 1 236 ? -1.180 5.190 20.180 1.00 87.12 236 GLN A O 1
ATOM 1832 N N . MET A 1 237 ? 0.214 6.614 19.125 1.00 91.25 237 MET A N 1
ATOM 1833 C CA . MET A 1 237 ? 0.165 5.938 17.831 1.00 91.25 237 MET A CA 1
ATOM 1834 C C . MET A 1 237 ? 1.304 4.924 17.758 1.00 91.25 237 MET A C 1
ATOM 1836 O O . MET A 1 237 ? 2.465 5.286 17.954 1.00 91.25 237 MET A O 1
ATOM 1840 N N . GLU A 1 238 ? 0.970 3.670 17.481 1.00 90.56 238 GLU A N 1
ATOM 1841 C CA . GLU A 1 238 ? 1.921 2.590 17.226 1.00 90.56 238 GLU A CA 1
ATOM 1842 C C . GLU A 1 238 ? 1.830 2.192 15.743 1.00 90.56 238 GLU A C 1
ATOM 1844 O O . GLU A 1 238 ? 0.736 2.092 15.186 1.00 90.56 238 GLU A O 1
ATOM 1849 N N . ASN A 1 239 ? 2.982 1.983 15.101 1.00 92.75 239 ASN A N 1
ATOM 1850 C CA . ASN A 1 239 ? 3.059 1.385 13.769 1.00 92.75 239 ASN A CA 1
ATOM 1851 C C . ASN A 1 239 ? 3.531 -0.057 13.930 1.00 92.75 239 ASN A C 1
ATOM 1853 O O . ASN A 1 239 ? 4.555 -0.299 14.572 1.00 92.75 239 ASN A O 1
ATOM 1857 N N . GLU A 1 240 ? 2.816 -0.999 13.328 1.00 92.31 240 GLU A N 1
ATOM 1858 C CA . GLU A 1 240 ? 3.106 -2.426 13.432 1.00 92.31 240 GLU A CA 1
ATOM 1859 C C . GLU A 1 240 ? 3.325 -3.036 12.049 1.00 92.31 240 GLU A C 1
ATOM 1861 O O . GLU A 1 240 ? 2.660 -2.674 11.079 1.00 92.31 240 GLU A O 1
ATOM 1866 N N . SER A 1 241 ? 4.248 -3.989 11.954 1.00 94.44 241 SER A N 1
ATOM 1867 C CA . SER A 1 241 ? 4.378 -4.874 10.799 1.00 94.44 241 SER A CA 1
ATOM 1868 C C . SER A 1 241 ? 4.225 -6.327 11.235 1.00 94.44 241 SER A C 1
ATOM 1870 O O . SER A 1 241 ? 4.397 -6.675 12.409 1.00 94.44 241 SER A O 1
ATOM 1872 N N . GLY A 1 242 ? 3.836 -7.168 10.286 1.00 95.75 242 GLY A N 1
ATOM 1873 C CA . GLY A 1 242 ? 3.402 -8.526 10.556 1.00 95.75 242 GLY A CA 1
ATOM 1874 C C . GLY A 1 242 ? 3.259 -9.359 9.291 1.00 95.75 242 GLY A C 1
ATOM 1875 O O . GLY A 1 242 ? 3.683 -8.948 8.208 1.00 95.75 242 GLY A O 1
ATOM 1876 N N . GLN A 1 243 ? 2.635 -10.526 9.424 1.00 97.00 243 GLN A N 1
ATOM 1877 C CA . GLN A 1 243 ? 2.243 -11.382 8.303 1.00 97.00 243 GLN A CA 1
ATOM 1878 C C . GLN A 1 243 ? 0.735 -11.644 8.325 1.00 97.00 243 GLN A C 1
ATOM 1880 O O . GLN A 1 243 ? 0.145 -11.785 9.402 1.00 97.00 243 GLN A O 1
ATOM 1885 N N . TRP A 1 244 ? 0.120 -11.743 7.149 1.00 96.69 244 TRP A N 1
ATOM 1886 C CA . TRP A 1 244 ? -1.262 -12.182 6.969 1.00 96.69 244 TRP A CA 1
ATOM 1887 C C . TRP A 1 244 ? -1.311 -13.578 6.334 1.00 96.69 244 TRP A C 1
ATOM 1889 O O . TRP A 1 244 ? -0.436 -13.960 5.562 1.00 96.69 244 TRP A O 1
ATOM 1899 N N . THR A 1 245 ? -2.336 -14.351 6.687 1.00 96.19 245 THR A N 1
ATOM 1900 C CA . THR A 1 245 ? -2.649 -15.669 6.109 1.00 96.19 245 THR A CA 1
ATOM 1901 C C . THR A 1 245 ? -4.165 -15.850 6.039 1.00 96.19 245 THR A C 1
ATOM 1903 O O . THR A 1 245 ? -4.898 -15.166 6.753 1.00 96.19 245 THR A O 1
ATOM 1906 N N . GLY A 1 246 ? -4.638 -16.758 5.193 1.00 91.88 246 GLY A N 1
ATOM 1907 C CA . GLY A 1 246 ? -6.059 -16.984 4.922 1.00 91.88 246 GLY A CA 1
ATOM 1908 C C . GLY A 1 246 ? -6.288 -17.164 3.426 1.00 91.88 246 GLY A C 1
ATOM 1909 O O . GLY A 1 246 ? -5.341 -17.055 2.648 1.00 91.88 246 GLY A O 1
ATOM 1910 N N . ASP A 1 247 ? -7.528 -17.440 3.044 1.00 80.06 247 ASP A N 1
ATOM 1911 C CA . ASP A 1 247 ? -7.965 -17.494 1.654 1.00 80.06 247 ASP A CA 1
ATOM 1912 C C . ASP A 1 247 ? -9.407 -16.981 1.499 1.00 80.06 247 ASP A C 1
ATOM 1914 O O . ASP A 1 247 ? -10.240 -17.028 2.410 1.00 80.06 247 ASP A O 1
ATOM 1918 N N . GLY A 1 248 ? -9.708 -16.433 0.320 1.00 86.75 248 GLY A N 1
ATOM 1919 C CA . GLY A 1 248 ? -11.048 -15.972 -0.031 1.00 86.75 248 GLY A CA 1
ATOM 1920 C C . GLY A 1 248 ? -11.507 -14.771 0.798 1.00 86.75 248 GLY A C 1
ATOM 1921 O O . GLY A 1 248 ? -11.281 -13.632 0.406 1.00 86.75 248 GLY A O 1
ATOM 1922 N N . LEU A 1 249 ? -12.212 -15.000 1.909 1.00 93.06 249 LEU A N 1
ATOM 1923 C CA . LEU A 1 249 ? -12.909 -13.944 2.661 1.00 93.06 249 LEU A CA 1
ATOM 1924 C C . LEU A 1 249 ? -12.499 -13.837 4.137 1.00 93.06 249 LEU A C 1
ATOM 1926 O O . LEU A 1 249 ? -12.846 -12.833 4.759 1.00 93.06 249 LEU A O 1
ATOM 1930 N N . ASP A 1 250 ? -11.784 -14.815 4.703 1.00 96.44 250 ASP A N 1
ATOM 1931 C CA . ASP A 1 250 ? -11.463 -14.891 6.136 1.00 96.44 250 ASP A CA 1
ATOM 1932 C C . ASP A 1 250 ? -9.950 -15.026 6.361 1.00 96.44 250 ASP A C 1
ATOM 1934 O O . ASP A 1 250 ? -9.286 -15.886 5.788 1.00 96.44 250 ASP A O 1
ATOM 1938 N N . TYR A 1 251 ? -9.405 -14.168 7.224 1.00 97.31 251 TYR A N 1
ATOM 1939 C CA . TYR A 1 251 ? -7.965 -13.932 7.342 1.00 97.31 251 TYR A CA 1
ATOM 1940 C C . TYR A 1 251 ? -7.503 -13.907 8.800 1.00 97.31 251 TYR A C 1
ATOM 1942 O O . TYR A 1 251 ? -8.258 -13.565 9.713 1.00 97.31 251 TYR A O 1
ATOM 1950 N N . GLN A 1 252 ? -6.233 -14.229 9.016 1.00 97.38 252 GLN A N 1
ATOM 1951 C CA . GLN A 1 252 ? -5.517 -14.104 10.281 1.00 97.38 252 GLN A CA 1
ATOM 1952 C C . GLN A 1 252 ? -4.279 -13.232 10.078 1.00 97.38 252 GLN A C 1
ATOM 1954 O O . GLN A 1 252 ? -3.516 -13.434 9.134 1.00 97.38 252 GLN A O 1
ATOM 1959 N N . PHE A 1 253 ? -4.055 -12.293 10.992 1.00 97.38 253 PHE A N 1
ATOM 1960 C CA . PHE A 1 253 ? -2.883 -11.425 11.022 1.00 97.38 253 PHE A CA 1
ATOM 1961 C C . PHE A 1 253 ? -2.053 -11.719 12.270 1.00 97.38 253 PHE A C 1
ATOM 1963 O O . PHE A 1 253 ? -2.594 -11.864 13.369 1.00 97.38 253 PHE A O 1
ATOM 1970 N N . THR A 1 254 ? -0.735 -11.758 12.107 1.00 96.81 254 THR A N 1
ATOM 1971 C CA . THR A 1 254 ? 0.241 -11.931 13.188 1.00 96.81 254 THR A CA 1
ATOM 1972 C C . THR A 1 254 ? 1.187 -10.735 13.200 1.00 96.81 254 THR A C 1
ATOM 1974 O O . THR A 1 254 ? 1.803 -10.425 12.185 1.00 96.81 254 THR A O 1
ATOM 1977 N N . PHE A 1 255 ? 1.295 -10.046 14.335 1.00 94.56 255 PHE A N 1
ATOM 1978 C CA . PHE A 1 255 ? 2.151 -8.871 14.530 1.00 94.56 255 PHE A CA 1
ATOM 1979 C C . PHE A 1 255 ? 3.174 -9.130 15.651 1.00 94.56 255 PHE A C 1
ATOM 1981 O O . PHE A 1 255 ? 3.115 -10.138 16.364 1.00 94.56 255 PHE A O 1
ATOM 1988 N N . GLY A 1 256 ? 4.132 -8.214 15.818 1.00 87.44 256 GLY A N 1
ATOM 1989 C CA . GLY A 1 256 ? 5.190 -8.328 16.825 1.00 87.44 256 GLY A CA 1
ATOM 1990 C C . GLY A 1 256 ? 4.672 -8.578 18.252 1.00 87.44 256 GLY A C 1
ATOM 1991 O O . GLY A 1 256 ? 3.693 -7.983 18.697 1.00 87.44 256 GLY A O 1
ATOM 1992 N N . GLY A 1 257 ? 5.351 -9.459 18.995 1.00 80.56 257 GLY A N 1
ATOM 1993 C CA . GLY A 1 257 ? 5.016 -9.749 20.397 1.00 80.56 257 GLY A CA 1
ATOM 1994 C C . GLY A 1 257 ? 3.779 -10.634 20.597 1.00 80.56 257 GLY A C 1
ATOM 1995 O O . GLY A 1 257 ? 3.060 -10.453 21.575 1.00 80.56 257 GLY A O 1
ATOM 1996 N N . ASN A 1 258 ? 3.527 -11.582 19.685 1.00 82.19 258 ASN A N 1
ATOM 1997 C CA . ASN A 1 258 ? 2.382 -12.509 19.696 1.00 82.19 258 ASN A CA 1
ATOM 1998 C C . ASN A 1 258 ? 1.001 -11.825 19.599 1.00 82.19 258 ASN A C 1
ATOM 2000 O O . ASN A 1 258 ? -0.027 -12.449 19.875 1.00 82.19 258 ASN A O 1
ATOM 2004 N N . LYS A 1 259 ? 0.960 -10.555 19.180 1.00 91.81 259 LYS A N 1
ATOM 2005 C CA . LYS A 1 259 ? -0.281 -9.859 18.829 1.00 91.81 259 LYS A CA 1
ATOM 2006 C C . LYS A 1 259 ? -0.919 -10.555 17.623 1.00 91.81 259 LYS A C 1
ATOM 2008 O O . LYS A 1 259 ? -0.253 -10.820 16.623 1.00 91.81 259 LYS A O 1
ATOM 2013 N N . THR A 1 260 ? -2.214 -10.838 17.711 1.00 94.81 260 THR A N 1
ATOM 2014 C CA . THR A 1 260 ? -2.993 -11.476 16.641 1.00 94.81 260 THR A CA 1
ATOM 2015 C C . THR A 1 260 ? -4.290 -10.720 16.389 1.00 94.81 260 THR A C 1
ATOM 2017 O O . THR A 1 260 ? -4.847 -10.092 17.297 1.00 94.81 260 THR A O 1
ATOM 2020 N N . ALA A 1 261 ? -4.761 -10.771 15.146 1.00 96.75 261 ALA A N 1
ATOM 2021 C CA . ALA A 1 261 ? -6.038 -10.207 14.734 1.00 96.75 261 ALA A CA 1
ATOM 2022 C C . ALA A 1 261 ? -6.727 -11.107 13.703 1.00 96.75 261 ALA A C 1
ATOM 2024 O O . ALA A 1 261 ? -6.060 -11.781 12.920 1.00 96.75 261 ALA A O 1
ATOM 2025 N N . ALA A 1 262 ? -8.057 -11.079 13.670 1.00 97.06 262 ALA A N 1
ATOM 2026 C CA . ALA A 1 262 ? -8.860 -11.760 12.657 1.00 97.06 262 ALA A CA 1
ATOM 2027 C C . ALA A 1 262 ? -9.445 -10.743 11.667 1.00 97.06 262 ALA A C 1
ATOM 2029 O O . ALA A 1 262 ? -9.907 -9.674 12.071 1.00 97.06 262 ALA A O 1
ATOM 2030 N N . GLY A 1 263 ? -9.441 -11.078 10.380 1.00 97.06 263 GLY A N 1
ATOM 2031 C CA . GLY A 1 263 ? -10.038 -10.287 9.308 1.00 97.06 263 GLY A CA 1
ATOM 2032 C C . GLY A 1 263 ? -11.187 -11.020 8.634 1.00 97.06 263 GLY A C 1
ATOM 2033 O O . GLY A 1 263 ? -11.117 -12.230 8.441 1.00 97.06 263 GLY A O 1
ATOM 2034 N N . LYS A 1 264 ? -12.209 -10.278 8.211 1.00 97.25 264 LYS A N 1
ATOM 2035 C CA . LYS A 1 264 ? -13.164 -10.732 7.197 1.00 97.25 264 LYS A CA 1
ATOM 2036 C C . LYS A 1 264 ? -13.431 -9.609 6.204 1.00 97.25 264 LYS A C 1
ATOM 2038 O O . LYS A 1 264 ? -13.733 -8.499 6.639 1.00 97.25 264 LYS A O 1
ATOM 2043 N N . THR A 1 265 ? -13.318 -9.870 4.905 1.00 96.31 265 THR A N 1
ATOM 2044 C CA . THR A 1 265 ? -13.533 -8.854 3.860 1.00 96.31 265 THR A CA 1
ATOM 2045 C C . THR A 1 265 ? -14.370 -9.379 2.700 1.00 96.31 265 THR A C 1
ATOM 2047 O O . THR A 1 265 ? -14.349 -10.570 2.407 1.00 96.31 265 THR A O 1
ATOM 2050 N N . ASP A 1 266 ? -15.114 -8.480 2.059 1.00 93.12 266 ASP A N 1
ATOM 2051 C CA . ASP A 1 266 ? -15.837 -8.690 0.796 1.00 93.12 266 ASP A CA 1
ATOM 2052 C C . ASP A 1 266 ? -15.109 -8.069 -0.419 1.00 93.12 266 ASP A C 1
ATOM 2054 O O . ASP A 1 266 ? -15.619 -8.092 -1.538 1.00 93.12 266 ASP A O 1
ATOM 2058 N N . GLY A 1 267 ? -13.909 -7.514 -0.203 1.00 90.81 267 GLY A N 1
ATOM 2059 C CA . GLY A 1 267 ? -13.113 -6.799 -1.204 1.00 90.81 267 GLY A CA 1
ATOM 2060 C C . GLY A 1 267 ? -13.348 -5.287 -1.251 1.00 90.81 267 GLY A C 1
ATOM 2061 O O . GLY A 1 267 ? -12.518 -4.581 -1.818 1.00 90.81 267 GLY A O 1
ATOM 2062 N N . LEU A 1 268 ? -14.405 -4.773 -0.615 1.00 93.69 268 LEU A N 1
ATOM 2063 C CA . LEU A 1 268 ? -14.663 -3.335 -0.445 1.00 93.69 268 LEU A CA 1
ATOM 2064 C C . LEU A 1 268 ? -14.490 -2.893 1.012 1.00 93.69 268 LEU A C 1
ATOM 2066 O O . LEU A 1 268 ? -13.976 -1.804 1.266 1.00 93.69 268 LEU A O 1
ATOM 2070 N N . ARG A 1 269 ? -14.880 -3.752 1.959 1.00 96.88 269 ARG A N 1
ATOM 2071 C CA . ARG A 1 269 ? -14.861 -3.507 3.402 1.00 96.88 269 ARG A CA 1
ATOM 2072 C C . ARG A 1 269 ? -1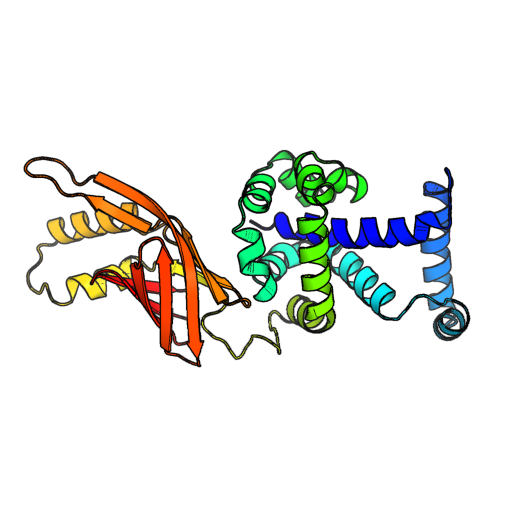4.189 -4.652 4.151 1.00 96.88 269 ARG A C 1
ATOM 2074 O O . ARG A 1 269 ? -14.596 -5.803 4.039 1.00 96.88 269 ARG A O 1
ATOM 2081 N N . LEU A 1 270 ? -13.217 -4.318 4.996 1.00 97.81 270 LEU A N 1
ATOM 2082 C CA . LEU A 1 270 ? -12.528 -5.230 5.906 1.00 97.81 270 LEU A CA 1
ATOM 2083 C C . LEU A 1 270 ? -13.010 -5.004 7.345 1.00 97.81 270 LEU A C 1
ATOM 2085 O O . LEU A 1 270 ? -12.740 -3.973 7.963 1.00 97.81 270 LEU A O 1
ATOM 2089 N N . ARG A 1 271 ? -13.676 -6.007 7.922 1.00 97.44 271 ARG A N 1
ATOM 2090 C CA . ARG A 1 271 ? -13.881 -6.110 9.370 1.00 97.44 271 ARG A CA 1
ATOM 2091 C C . ARG A 1 271 ? -12.623 -6.703 9.999 1.00 97.44 271 ARG A C 1
ATOM 2093 O O . ARG A 1 271 ? -12.308 -7.865 9.760 1.00 97.44 271 ARG A O 1
ATOM 2100 N N . PHE A 1 272 ? -11.945 -5.929 10.834 1.00 97.31 272 PHE A N 1
ATOM 2101 C CA . PHE A 1 272 ? -10.700 -6.295 11.507 1.00 97.31 272 PHE A CA 1
ATOM 2102 C C . PHE A 1 272 ? -10.927 -6.355 13.022 1.00 97.31 272 PHE A C 1
ATOM 2104 O O . PHE A 1 272 ? -11.470 -5.421 13.610 1.00 97.31 272 PHE A O 1
ATOM 2111 N N . ILE A 1 273 ? -10.541 -7.454 13.670 1.00 95.56 273 ILE A N 1
ATOM 2112 C CA . ILE A 1 273 ? -10.774 -7.692 15.100 1.00 95.56 273 ILE A CA 1
ATOM 2113 C C . ILE A 1 273 ? -9.434 -7.937 15.791 1.00 95.56 273 ILE A C 1
ATOM 2115 O O . ILE A 1 273 ? -8.811 -8.972 15.568 1.00 95.56 273 ILE A O 1
ATOM 2119 N N . MET A 1 274 ? -9.007 -7.011 16.653 1.00 91.62 274 MET A N 1
ATOM 2120 C CA . MET A 1 274 ? -7.725 -7.070 17.366 1.00 91.62 274 MET A CA 1
ATOM 2121 C C . MET A 1 274 ? -7.893 -6.648 18.827 1.00 91.62 274 MET A C 1
ATOM 2123 O O . MET A 1 274 ? -8.558 -5.655 19.117 1.00 91.62 274 MET A O 1
ATOM 2127 N N . ALA A 1 275 ? -7.296 -7.402 19.757 1.00 85.38 275 ALA A N 1
ATOM 2128 C CA . ALA A 1 275 ? -7.348 -7.133 21.203 1.00 85.38 275 ALA A CA 1
ATOM 2129 C C . ALA A 1 275 ? -8.774 -6.870 21.760 1.00 85.38 275 ALA A C 1
ATOM 2131 O O . ALA A 1 275 ? -8.965 -6.058 22.662 1.00 85.38 275 ALA A O 1
ATOM 2132 N N . GLY A 1 276 ? -9.787 -7.544 21.199 1.00 82.81 276 GLY A N 1
ATOM 2133 C CA . GLY A 1 276 ? -11.200 -7.394 21.575 1.00 82.81 276 GLY A CA 1
ATOM 2134 C C . GLY A 1 276 ? -11.940 -6.217 20.925 1.00 82.81 276 GLY A C 1
ATOM 2135 O O . GLY A 1 276 ? -13.162 -6.153 21.033 1.00 82.81 276 GLY A O 1
ATOM 2136 N N . LYS A 1 277 ? -11.249 -5.321 20.209 1.00 87.00 277 LYS A N 1
ATOM 2137 C CA . LYS A 1 277 ? -11.864 -4.229 19.439 1.00 87.00 277 LYS A CA 1
ATOM 2138 C C . LYS A 1 277 ? -12.188 -4.674 18.019 1.00 87.00 277 LYS A C 1
ATOM 2140 O O . LYS A 1 277 ? -11.391 -5.378 17.403 1.00 87.00 277 LYS A O 1
ATOM 2145 N N . THR A 1 278 ? -13.327 -4.228 17.486 1.00 93.94 278 THR A N 1
ATOM 2146 C CA . THR A 1 278 ? -13.619 -4.309 16.045 1.00 93.94 278 THR A CA 1
ATOM 2147 C C . THR A 1 278 ? -13.359 -2.948 15.405 1.00 93.94 278 THR A C 1
ATOM 2149 O O . THR A 1 278 ? -13.961 -1.957 15.808 1.00 93.94 278 THR A O 1
ATOM 2152 N N . LEU A 1 279 ? -12.507 -2.913 14.385 1.00 95.81 279 LEU A N 1
ATOM 2153 C CA . LEU A 1 279 ? -12.391 -1.804 13.443 1.00 95.81 279 LEU A CA 1
ATOM 2154 C C . LEU A 1 279 ? -13.002 -2.218 12.102 1.00 95.81 279 LEU A C 1
ATOM 2156 O O . LEU A 1 279 ? -12.913 -3.375 11.686 1.00 95.81 279 LEU A O 1
ATOM 2160 N N . ILE A 1 280 ? -13.624 -1.261 11.428 1.00 97.75 280 ILE A N 1
ATOM 2161 C CA . ILE A 1 280 ? -14.096 -1.377 10.053 1.00 97.75 280 ILE A CA 1
ATOM 2162 C C . ILE A 1 280 ? -13.172 -0.522 9.196 1.00 97.75 280 ILE A C 1
ATOM 2164 O O . ILE A 1 280 ? -13.040 0.675 9.439 1.00 97.75 280 ILE A O 1
ATOM 2168 N N . PHE A 1 281 ? -12.546 -1.132 8.199 1.00 98.06 281 PHE A N 1
ATOM 2169 C CA . PHE A 1 281 ? -11.775 -0.437 7.180 1.00 98.06 281 PHE A CA 1
ATOM 2170 C C . PHE A 1 281 ? -12.500 -0.523 5.835 1.00 98.06 281 PHE A C 1
ATOM 2172 O O . PHE A 1 281 ? -13.082 -1.560 5.520 1.00 98.06 281 PHE A O 1
ATOM 2179 N N . ASP A 1 282 ? -12.397 0.530 5.034 1.00 97.31 282 ASP A N 1
ATOM 2180 C CA . ASP A 1 282 ? -12.771 0.546 3.615 1.00 97.31 282 ASP A CA 1
ATOM 2181 C C . ASP A 1 282 ? -11.500 0.741 2.762 1.00 97.31 282 ASP A C 1
ATOM 2183 O O . ASP A 1 282 ? -10.450 1.092 3.310 1.00 97.31 282 ASP A O 1
ATOM 2187 N N . ARG A 1 283 ? -11.565 0.479 1.451 1.00 89.19 283 ARG A N 1
ATOM 2188 C CA . ARG A 1 283 ? -10.471 0.787 0.507 1.00 89.19 283 ARG A CA 1
ATOM 2189 C C . ARG A 1 283 ? -10.457 2.262 0.102 1.00 89.19 283 ARG A C 1
ATOM 2191 O O . ARG A 1 283 ? -11.542 2.756 -0.277 1.00 89.19 283 ARG A O 1
#

Foldseek 3Di:
DLQLQLLLLLLLLVVVVVVVCVVPDDDCVVPVVVVCVVVVVVCVVVVNPVVVVVVDPPPPVNVLSVVVSVCCLVCVVLSVLSCWPQQCVVVCVDPLNVVSVPPVVLVVCSVVSHDSVVSCPDPSSCVQNVPVVNSVVSNCSCSVCSVQSVVCSVPVDGPVPNQFLLAGKWAFPLVVLLCVVCVPVVDDDPVNSVVVSVVSCVQGRGWMWHAHPVQKIKTWFHWPFDDDPPDDIDTDGDIWIWGKDDGRFKIKTATPPRWIWIWGDPSAWIFIATPNGTTIIGD